Protein AF-A0A1H2LG67-F1 (afdb_monomer)

InterPro domains:
  IPR040876 Lantibiotic immunity protein Spa1, C-terminal [PF18218] (56-152)
  IPR040876 Lantibiotic immunity protein Spa1, C-terminal [PF18218] (185-283)

pLDDT: mean 80.22, std 18.69, range [29.89, 98.0]

Mean predicted aligned error: 17.65 Å

Organism: NCBI:txid131112

Solvent-accessible surface area (backbone atoms only — not comparable to full-atom values): 16411 Å² total; per-residue (Å²): 138,82,86,82,84,82,76,71,72,69,63,58,61,60,54,67,57,50,56,59,55,53,54,53,53,53,54,66,67,72,43,58,66,63,53,49,53,52,46,54,49,61,75,43,68,89,36,44,71,26,46,72,36,82,82,52,72,43,28,34,30,55,80,96,44,50,27,34,32,30,58,49,69,58,58,79,88,31,63,44,60,79,48,28,33,52,31,34,39,34,31,22,40,80,85,53,47,69,76,49,72,44,72,47,85,70,57,80,58,99,56,78,68,75,38,77,84,68,52,45,96,63,40,38,62,42,38,36,38,45,27,23,36,26,68,83,38,91,78,32,32,29,35,34,46,64,98,44,37,27,35,25,36,45,52,92,71,55,59,96,82,63,59,56,44,71,80,59,67,65,69,77,59,92,79,59,95,54,95,64,47,62,54,42,75,40,82,68,31,66,54,31,33,31,45,71,86,40,44,29,39,59,48,92,50,72,54,58,81,88,45,54,46,59,79,65,50,61,58,72,45,76,46,45,23,35,63,91,74,32,30,49,59,52,73,67,69,68,70,58,78,68,88,83,50,87,58,73,86,62,56,69,49,78,45,42,36,37,48,29,26,31,34,63,96,54,56,70,90,45,34,35,30,36,23,46,72,91,41,38,18,41,21,37,57,52,135

Structure (mmCIF, N/CA/C/O backbone):
data_AF-A0A1H2LG67-F1
#
_entry.id   AF-A0A1H2LG67-F1
#
loop_
_atom_site.group_PDB
_atom_site.id
_atom_site.type_symbol
_atom_site.label_atom_id
_atom_site.label_alt_id
_atom_site.label_comp_id
_atom_site.label_asym_id
_atom_site.label_entity_id
_atom_site.label_seq_id
_atom_site.pdbx_PDB_ins_code
_atom_site.Cartn_x
_atom_site.Cartn_y
_atom_site.Cartn_z
_atom_site.occupancy
_atom_site.B_iso_or_equiv
_atom_site.auth_seq_id
_atom_site.auth_comp_id
_atom_site.auth_asym_id
_atom_site.auth_atom_id
_atom_site.pdbx_PDB_model_num
ATOM 1 N N . MET A 1 1 ? -14.697 -53.010 58.104 1.00 40.12 1 MET A N 1
ATOM 2 C CA . MET A 1 1 ? -13.567 -52.152 57.680 1.00 40.12 1 MET A CA 1
ATOM 3 C C . MET A 1 1 ? -13.105 -52.587 56.293 1.00 40.12 1 MET A C 1
ATOM 5 O O . MET A 1 1 ? -13.250 -53.756 55.977 1.00 40.12 1 MET A O 1
ATOM 9 N N . HIS A 1 2 ? -12.578 -51.635 55.517 1.00 34.97 2 HIS A N 1
ATOM 10 C CA . HIS A 1 2 ? -12.058 -51.713 54.139 1.00 34.97 2 HIS A CA 1
ATOM 11 C C . HIS A 1 2 ? -13.037 -51.620 52.955 1.00 34.97 2 HIS A C 1
ATOM 13 O O . HIS A 1 2 ? -13.387 -52.594 52.301 1.00 34.97 2 HIS A O 1
ATOM 19 N N . HIS A 1 3 ? -13.369 -50.369 52.610 1.00 36.88 3 HIS A N 1
ATOM 20 C CA . HIS A 1 3 ? -13.615 -49.943 51.231 1.00 36.88 3 HIS A CA 1
ATOM 21 C C . HIS A 1 3 ? -12.297 -49.963 50.436 1.00 36.88 3 HIS A C 1
ATOM 23 O O . HIS A 1 3 ? -11.392 -49.185 50.735 1.00 36.88 3 HIS A O 1
ATOM 29 N N . ASN A 1 4 ? -12.202 -50.807 49.405 1.00 38.03 4 ASN A N 1
ATOM 30 C CA . ASN A 1 4 ? -11.133 -50.736 48.407 1.00 38.03 4 ASN A CA 1
ATOM 31 C C . ASN A 1 4 ? -11.580 -49.862 47.229 1.00 38.03 4 ASN A C 1
ATOM 33 O O . ASN A 1 4 ? -12.465 -50.220 46.454 1.00 38.03 4 ASN A O 1
ATOM 37 N N . ARG A 1 5 ? -10.943 -48.696 47.103 1.00 46.84 5 ARG A N 1
ATOM 38 C CA . ARG A 1 5 ? -11.120 -47.741 46.006 1.00 46.84 5 ARG A CA 1
ATOM 39 C C . ARG A 1 5 ? -10.304 -48.222 44.803 1.00 46.84 5 ARG A C 1
ATOM 41 O O . ARG A 1 5 ? -9.104 -47.974 44.721 1.00 46.84 5 ARG A O 1
ATOM 48 N N . VAL A 1 6 ? -10.944 -48.921 43.868 1.00 46.00 6 VAL A N 1
ATOM 49 C CA . VAL A 1 6 ? -10.322 -49.294 42.589 1.00 46.00 6 VAL A CA 1
ATOM 50 C C . VAL A 1 6 ? -10.244 -48.044 41.713 1.00 46.00 6 VAL A C 1
ATOM 52 O O . VAL A 1 6 ? -11.234 -47.604 41.132 1.00 46.00 6 VAL A O 1
ATOM 55 N N . MET A 1 7 ? -9.061 -47.433 41.646 1.00 44.62 7 MET A N 1
ATOM 56 C CA . MET A 1 7 ? -8.785 -46.359 40.693 1.00 44.62 7 MET A CA 1
ATOM 57 C C . MET A 1 7 ? -8.750 -46.920 39.268 1.00 44.62 7 MET A C 1
ATOM 59 O O . MET A 1 7 ? -7.970 -47.816 38.942 1.00 44.62 7 MET A O 1
ATOM 63 N N . ASN A 1 8 ? -9.597 -46.353 38.413 1.00 48.59 8 ASN A N 1
ATOM 64 C CA . ASN A 1 8 ? -9.738 -46.703 37.008 1.00 48.59 8 ASN A CA 1
ATOM 65 C C . ASN A 1 8 ? -8.494 -46.260 36.210 1.00 48.59 8 ASN A C 1
ATOM 67 O O . ASN A 1 8 ? -8.352 -45.098 35.832 1.00 48.59 8 ASN A O 1
ATOM 71 N N . LYS A 1 9 ? -7.584 -47.204 35.943 1.00 49.97 9 LYS A N 1
ATOM 72 C CA . LYS A 1 9 ? -6.332 -47.008 35.181 1.00 49.97 9 LYS A CA 1
ATOM 73 C C . LYS A 1 9 ? -6.549 -46.490 33.747 1.00 49.97 9 LYS A C 1
ATOM 75 O O . LYS A 1 9 ? -5.607 -45.977 33.148 1.00 49.97 9 LYS A O 1
ATOM 80 N N . LYS A 1 10 ? -7.767 -46.597 33.197 1.00 46.09 10 LYS A N 1
ATOM 81 C CA . LYS A 1 10 ? -8.067 -46.236 31.801 1.00 46.09 10 LYS A CA 1
ATOM 82 C C . LYS A 1 10 ? -8.174 -44.723 31.548 1.00 46.09 10 LYS A C 1
ATOM 84 O O . LYS A 1 10 ? -7.923 -44.312 30.421 1.00 46.09 10 LYS A O 1
ATOM 89 N N . SER A 1 11 ? -8.464 -43.883 32.553 1.00 51.06 11 SER A N 1
ATOM 90 C CA . SER A 1 11 ? -8.629 -42.430 32.318 1.00 51.06 11 SER A CA 1
ATOM 91 C C . SER A 1 11 ? -7.310 -41.653 32.228 1.00 51.06 11 SER A C 1
ATOM 93 O O . SER A 1 11 ? -7.246 -40.630 31.550 1.00 51.06 11 SER A O 1
ATOM 95 N N . ARG A 1 12 ? -6.232 -42.151 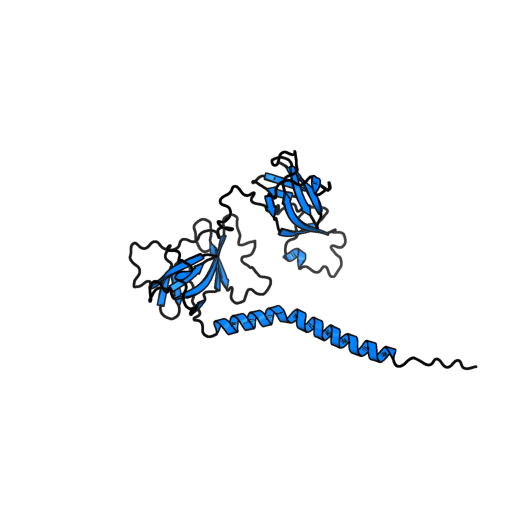32.851 1.00 48.50 12 ARG A N 1
ATOM 96 C CA . ARG A 1 12 ? -4.912 -41.501 32.795 1.00 48.50 12 ARG A CA 1
ATOM 97 C C . ARG A 1 12 ? -4.252 -41.655 31.424 1.00 48.50 12 ARG A C 1
ATOM 99 O O . ARG A 1 12 ? -3.692 -40.697 30.920 1.00 48.50 12 ARG A O 1
ATOM 106 N N . ILE A 1 13 ? -4.379 -42.805 30.765 1.00 51.75 13 ILE A N 1
ATOM 107 C CA . ILE A 1 13 ? -3.723 -43.047 29.466 1.00 51.75 13 ILE A CA 1
ATOM 108 C C . ILE A 1 13 ? -4.343 -42.182 28.348 1.00 51.75 13 ILE A C 1
ATOM 110 O O . ILE A 1 13 ? -3.625 -41.679 27.490 1.00 51.75 13 ILE A O 1
ATOM 114 N N . GLN A 1 14 ? -5.653 -41.909 28.401 1.00 45.72 14 GLN A N 1
ATOM 115 C CA . GLN A 1 14 ? -6.320 -41.011 27.444 1.00 45.72 14 GLN A CA 1
ATOM 116 C C . GLN A 1 14 ? -5.981 -39.523 27.635 1.00 45.72 14 GLN A C 1
ATOM 118 O O . GLN A 1 14 ? -6.068 -38.763 26.673 1.00 45.72 14 GLN A O 1
ATOM 123 N N . GLN A 1 15 ? -5.580 -39.092 28.835 1.00 48.97 15 GLN A N 1
ATOM 124 C CA . GLN A 1 15 ? -5.124 -37.714 29.068 1.00 48.97 15 GLN A CA 1
ATOM 125 C C . GLN A 1 15 ? -3.687 -37.489 28.568 1.00 48.97 15 GLN A C 1
ATOM 127 O O . GLN A 1 15 ? -3.388 -36.420 28.044 1.00 48.97 15 GLN A O 1
ATOM 132 N N . TRP A 1 16 ? -2.826 -38.509 28.632 1.00 48.25 16 TRP A N 1
ATOM 133 C CA . TRP A 1 16 ? -1.424 -38.424 28.196 1.00 48.25 16 TRP A CA 1
ATOM 134 C C . TRP A 1 16 ? -1.228 -38.468 26.672 1.00 48.25 16 TRP A C 1
ATOM 136 O O . TRP A 1 16 ? -0.178 -38.062 26.191 1.00 48.25 16 TRP A O 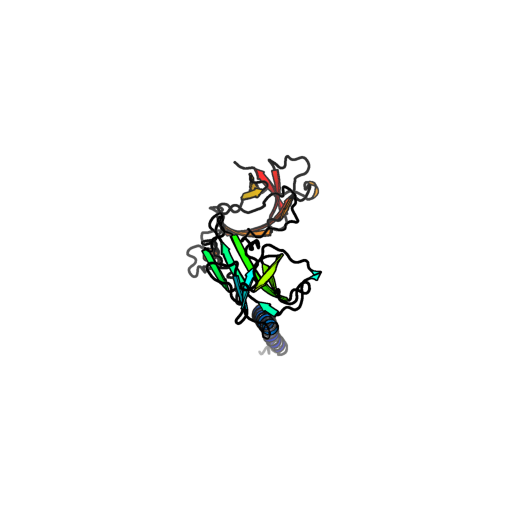1
ATOM 146 N N . LEU A 1 17 ? -2.233 -38.906 25.906 1.00 47.91 17 LEU A N 1
ATOM 147 C CA . LEU A 1 17 ? -2.218 -38.886 24.433 1.00 47.91 17 LEU A CA 1
ATOM 148 C C . LEU A 1 17 ? -2.795 -37.592 23.828 1.00 47.91 17 LEU A C 1
ATOM 150 O O . LEU A 1 17 ? -2.492 -37.266 22.685 1.00 47.91 17 LEU A O 1
ATOM 154 N N . ARG A 1 18 ? -3.599 -36.829 24.584 1.00 48.06 18 ARG A N 1
ATOM 155 C CA . ARG A 1 18 ? -4.223 -35.577 24.105 1.00 48.06 18 ARG A CA 1
ATOM 156 C C . ARG A 1 18 ? -3.281 -34.374 24.166 1.00 48.06 18 ARG A C 1
ATOM 158 O O . ARG A 1 18 ? -3.331 -33.524 23.289 1.00 48.06 18 ARG A O 1
ATOM 165 N N . ILE A 1 19 ? -2.407 -34.330 25.170 1.00 56.50 19 ILE A N 1
ATOM 166 C CA . ILE A 1 19 ? -1.420 -33.256 25.363 1.00 56.50 19 ILE A CA 1
ATOM 167 C C . ILE A 1 19 ? -0.377 -33.204 24.223 1.00 56.50 19 ILE A C 1
ATOM 169 O O . ILE A 1 19 ? -0.187 -32.124 23.669 1.00 56.50 19 ILE A O 1
ATOM 173 N N . PRO A 1 20 ? 0.254 -34.319 23.791 1.00 54.75 20 PRO A N 1
ATOM 174 C CA . PRO A 1 20 ? 1.204 -34.280 22.676 1.00 54.75 20 PRO A CA 1
ATOM 175 C C . PRO A 1 20 ? 0.533 -34.019 21.319 1.00 54.75 20 PRO A C 1
ATOM 177 O O . PRO A 1 20 ? 1.130 -33.366 20.474 1.00 54.75 20 PRO A O 1
ATOM 180 N N . ALA A 1 21 ? -0.713 -34.462 21.110 1.00 56.03 21 ALA A N 1
ATOM 181 C CA . ALA A 1 21 ? -1.453 -34.181 19.876 1.00 56.03 21 ALA A CA 1
ATOM 182 C C . ALA A 1 21 ? -1.842 -32.694 19.745 1.00 56.03 21 ALA A C 1
ATOM 184 O O . ALA A 1 21 ? -1.777 -32.139 18.651 1.00 56.03 21 ALA A O 1
ATOM 185 N N . LEU A 1 22 ? -2.187 -32.037 20.860 1.00 54.62 22 LEU A N 1
ATOM 186 C CA . LEU A 1 22 ? -2.463 -30.597 20.897 1.00 54.62 22 LEU A CA 1
ATOM 187 C C . LEU A 1 22 ? -1.182 -29.766 20.694 1.00 54.62 22 LEU A C 1
ATOM 189 O O . LEU A 1 22 ? -1.217 -28.773 19.977 1.00 54.62 22 LEU A O 1
ATOM 193 N N . LEU A 1 23 ? -0.051 -30.211 21.259 1.00 57.28 23 LEU A N 1
ATOM 194 C CA . LEU A 1 23 ? 1.273 -29.601 21.056 1.00 57.28 23 LEU A CA 1
ATOM 195 C C . LEU A 1 23 ? 1.791 -29.753 19.616 1.00 57.28 23 LEU A C 1
ATOM 197 O O . LEU A 1 23 ? 2.455 -28.861 19.102 1.00 57.28 23 LEU A O 1
ATOM 201 N N . LEU A 1 24 ? 1.486 -30.864 18.942 1.00 53.59 24 LEU A N 1
ATOM 202 C CA . LEU A 1 24 ? 1.868 -31.068 17.542 1.00 53.59 24 LEU A CA 1
ATOM 203 C C . LEU A 1 24 ? 1.043 -30.179 16.591 1.00 53.59 24 LEU A C 1
ATOM 205 O O . LEU A 1 24 ? 1.575 -29.666 15.609 1.00 53.59 24 LEU A O 1
ATOM 209 N N . ALA A 1 25 ? -0.238 -29.955 16.906 1.00 54.41 25 ALA A N 1
ATOM 210 C CA . ALA A 1 25 ? -1.112 -29.061 16.148 1.00 54.41 25 ALA A CA 1
ATOM 211 C C . ALA A 1 25 ? -0.731 -27.577 16.313 1.00 54.41 25 ALA A C 1
ATOM 213 O O . ALA A 1 25 ? -0.785 -26.829 15.341 1.00 54.41 25 ALA A O 1
ATOM 214 N N . THR A 1 26 ? -0.278 -27.150 17.499 1.00 54.94 26 THR A N 1
ATOM 215 C CA . THR A 1 26 ? 0.229 -25.782 17.706 1.00 54.94 26 THR A CA 1
ATOM 216 C C . THR A 1 26 ? 1.571 -25.532 17.013 1.00 54.94 26 THR A C 1
ATOM 218 O O . THR A 1 26 ? 1.784 -24.439 16.500 1.00 54.94 26 THR A O 1
ATOM 221 N N . VAL A 1 27 ? 2.452 -26.533 16.896 1.00 56.38 27 VAL A N 1
ATOM 222 C CA . VAL A 1 27 ? 3.719 -26.405 16.141 1.00 56.38 27 VAL A CA 1
ATOM 223 C C . VAL A 1 27 ? 3.484 -26.239 14.630 1.00 56.38 27 VAL A C 1
ATOM 225 O O . VAL A 1 27 ? 4.203 -25.481 13.976 1.00 56.38 27 VAL A O 1
ATOM 228 N N . LEU A 1 28 ? 2.455 -26.890 14.077 1.00 51.41 28 LEU A N 1
ATOM 229 C CA . LEU A 1 28 ? 2.070 -26.752 12.664 1.00 51.41 28 LEU A CA 1
ATOM 230 C C . LEU A 1 28 ? 1.415 -25.395 12.348 1.00 51.41 28 LEU A C 1
ATOM 232 O O . LEU A 1 28 ? 1.524 -24.920 11.223 1.00 51.41 28 LEU A O 1
ATOM 236 N N . LEU A 1 29 ? 0.782 -24.748 13.331 1.00 51.94 29 LEU A N 1
ATOM 237 C CA . LEU A 1 29 ? 0.202 -23.407 13.176 1.00 51.94 29 LEU A CA 1
ATOM 238 C C . LEU A 1 29 ? 1.257 -22.288 13.275 1.00 51.94 29 LEU A C 1
ATOM 240 O O . LEU A 1 29 ? 1.080 -21.233 12.675 1.00 51.94 29 LEU A O 1
ATOM 244 N N . CYS A 1 30 ? 2.380 -22.522 13.964 1.00 51.09 30 CYS A N 1
ATOM 245 C CA . CYS A 1 30 ? 3.451 -21.529 14.144 1.00 51.09 30 CYS A CA 1
ATOM 246 C C . CYS A 1 30 ? 4.574 -21.585 13.085 1.00 51.09 30 CYS A C 1
ATOM 248 O O . CYS A 1 30 ? 5.537 -20.830 13.182 1.00 51.09 30 CYS A O 1
ATOM 250 N N . SER A 1 31 ? 4.493 -22.472 12.087 1.00 51.47 31 SER A N 1
ATOM 251 C CA . SER A 1 31 ? 5.520 -22.634 11.034 1.00 51.47 31 SER A CA 1
ATOM 252 C C . SER A 1 31 ? 5.143 -21.998 9.682 1.00 51.47 31 SER A C 1
ATOM 254 O O . SER A 1 31 ? 5.871 -22.133 8.698 1.00 51.47 31 SER A O 1
ATOM 256 N N . GLY A 1 32 ? 4.032 -21.256 9.623 1.00 51.16 32 GLY A N 1
ATOM 257 C CA . GLY A 1 32 ? 3.566 -20.588 8.400 1.00 51.16 32 GLY A CA 1
ATOM 258 C C . GLY A 1 32 ? 4.528 -19.519 7.860 1.00 51.16 32 GLY A C 1
ATOM 259 O O . GLY A 1 32 ? 4.800 -19.496 6.663 1.00 51.16 32 GLY A O 1
ATOM 260 N N . CYS A 1 33 ? 5.115 -18.679 8.721 1.00 53.09 33 CYS A N 1
ATOM 261 C CA . CYS A 1 33 ? 6.007 -17.605 8.256 1.00 53.09 33 CYS A CA 1
ATOM 262 C C . CYS A 1 33 ? 7.362 -18.128 7.749 1.00 53.09 33 CYS A C 1
ATOM 264 O O . CYS A 1 33 ? 7.841 -17.694 6.703 1.00 53.09 33 CYS A O 1
ATOM 266 N N . SER A 1 34 ? 7.961 -19.113 8.428 1.00 57.97 34 SER A N 1
ATOM 267 C CA . SER A 1 34 ? 9.263 -19.669 8.023 1.00 57.97 34 SER A CA 1
ATOM 268 C C . SER A 1 34 ? 9.183 -20.505 6.743 1.00 57.97 34 SER A C 1
ATOM 270 O O . SER A 1 34 ? 10.134 -20.540 5.962 1.00 57.97 34 SER A O 1
ATOM 272 N N . THR A 1 35 ? 8.044 -21.156 6.490 1.00 56.66 35 THR A N 1
ATOM 273 C CA . THR A 1 35 ? 7.815 -21.909 5.248 1.00 56.66 35 THR A CA 1
ATOM 274 C C . THR A 1 35 ? 7.633 -20.989 4.043 1.00 56.66 35 THR A C 1
ATOM 276 O O . THR A 1 35 ? 8.189 -21.288 2.988 1.00 56.66 35 THR A O 1
ATOM 279 N N . PHE A 1 36 ? 6.948 -19.850 4.190 1.00 56.97 36 PHE A N 1
ATOM 280 C CA . PHE A 1 36 ? 6.837 -18.851 3.124 1.00 56.97 36 PHE A CA 1
ATOM 281 C C . PHE A 1 36 ? 8.176 -18.165 2.829 1.00 56.97 36 PHE A C 1
ATOM 283 O O . PHE A 1 36 ? 8.558 -18.034 1.671 1.00 56.97 36 PHE A O 1
ATOM 290 N N . GLU A 1 37 ? 8.950 -17.808 3.855 1.00 61.06 37 GLU A N 1
ATOM 291 C CA . GLU A 1 37 ? 10.286 -17.230 3.681 1.00 61.06 37 GLU A CA 1
ATOM 292 C C . GLU A 1 37 ? 11.237 -18.204 2.959 1.00 61.06 37 GLU A C 1
ATOM 294 O O . GLU A 1 37 ? 11.942 -17.838 2.013 1.00 61.06 37 GLU A O 1
ATOM 299 N N . ALA A 1 38 ? 11.216 -19.481 3.357 1.00 64.25 38 ALA A N 1
ATOM 300 C CA . ALA A 1 38 ? 11.946 -20.539 2.669 1.00 64.25 38 ALA A CA 1
ATOM 301 C C . ALA A 1 38 ? 11.487 -20.698 1.212 1.00 64.25 38 ALA A C 1
ATOM 303 O O . ALA A 1 38 ? 12.323 -20.909 0.335 1.00 64.25 38 ALA A O 1
ATOM 304 N N . LEU A 1 39 ? 10.189 -20.551 0.937 1.00 65.75 39 LEU A N 1
ATOM 305 C CA . LEU A 1 39 ? 9.612 -20.640 -0.400 1.00 65.75 39 LEU A CA 1
ATOM 306 C C . LEU A 1 39 ? 10.020 -19.450 -1.284 1.00 65.75 39 LEU A C 1
ATOM 308 O O . LEU A 1 39 ? 10.458 -19.647 -2.416 1.00 65.75 39 LEU A O 1
ATOM 312 N N . THR A 1 40 ? 9.969 -18.225 -0.760 1.00 66.81 40 THR A N 1
ATOM 313 C CA . THR A 1 40 ? 10.414 -17.018 -1.468 1.00 66.81 40 THR A CA 1
ATOM 314 C C . THR A 1 40 ? 11.902 -17.083 -1.794 1.00 66.81 40 THR A C 1
ATOM 316 O O . THR A 1 40 ? 12.298 -16.776 -2.921 1.00 66.81 40 THR A O 1
ATOM 319 N N . ARG A 1 41 ? 12.738 -17.519 -0.839 1.00 69.94 41 ARG A N 1
ATOM 320 C CA . ARG A 1 41 ? 14.168 -17.766 -1.087 1.00 69.94 41 ARG A CA 1
ATOM 321 C C . ARG A 1 41 ? 14.373 -18.869 -2.118 1.00 69.94 41 ARG A C 1
ATOM 323 O O . ARG A 1 41 ? 15.221 -18.734 -2.992 1.00 69.94 41 ARG A O 1
ATOM 330 N N . TYR A 1 42 ? 13.594 -19.945 -2.038 1.00 73.31 42 TYR A N 1
ATOM 331 C CA . TYR A 1 42 ? 13.677 -21.067 -2.967 1.00 73.31 42 TYR A CA 1
ATOM 332 C C . TYR A 1 42 ? 13.354 -20.649 -4.406 1.00 73.31 42 TYR A C 1
ATOM 334 O O . TYR A 1 42 ? 14.091 -21.021 -5.315 1.00 73.31 42 TYR A O 1
ATOM 342 N N . TYR A 1 43 ? 12.301 -19.859 -4.620 1.00 75.00 43 TYR A N 1
ATOM 343 C CA . TYR A 1 43 ? 11.924 -19.378 -5.953 1.00 75.00 43 TYR A CA 1
ATOM 344 C C . TYR A 1 43 ? 12.844 -18.279 -6.494 1.00 75.00 43 TYR A C 1
ATOM 346 O O . TYR A 1 43 ? 12.955 -18.121 -7.706 1.00 75.00 43 TYR A O 1
ATOM 354 N N . ALA A 1 44 ? 13.515 -17.541 -5.610 1.00 79.38 44 ALA A N 1
ATOM 355 C CA . ALA A 1 44 ? 14.459 -16.491 -5.978 1.00 79.38 44 ALA A CA 1
ATOM 356 C C . ALA A 1 44 ? 15.914 -16.979 -6.125 1.00 79.38 44 ALA A C 1
ATOM 358 O O . ALA A 1 44 ? 16.770 -16.205 -6.539 1.00 79.38 44 ALA A O 1
ATOM 359 N N . ARG A 1 45 ? 16.221 -18.239 -5.783 1.00 81.50 45 ARG A N 1
ATOM 360 C CA . ARG A 1 45 ? 17.603 -18.755 -5.663 1.00 81.50 45 ARG A CA 1
ATOM 361 C C . ARG A 1 45 ? 18.442 -18.661 -6.940 1.00 81.50 45 ARG A C 1
ATOM 363 O O . ARG A 1 45 ? 19.663 -18.649 -6.869 1.00 81.50 45 ARG A O 1
ATOM 370 N N . ASP A 1 46 ? 17.784 -18.689 -8.090 1.00 87.19 46 ASP A N 1
ATOM 371 C CA . ASP A 1 46 ? 18.360 -18.651 -9.434 1.00 87.19 46 ASP A CA 1
ATOM 372 C C . ASP A 1 46 ? 18.076 -17.313 -10.138 1.00 87.19 46 ASP A C 1
ATOM 374 O O . ASP A 1 46 ? 18.326 -17.175 -11.333 1.00 87.19 46 ASP A O 1
ATOM 378 N N . LYS A 1 47 ? 17.528 -16.338 -9.404 1.00 91.69 47 LYS A N 1
ATOM 379 C CA . LYS A 1 47 ? 17.188 -15.005 -9.898 1.00 91.69 47 LYS A CA 1
ATOM 380 C C . LYS A 1 47 ? 18.297 -14.024 -9.541 1.00 91.69 47 LYS A C 1
ATOM 382 O O . LYS A 1 47 ? 18.943 -14.133 -8.501 1.00 91.69 47 LYS A O 1
ATOM 387 N N . ILE A 1 48 ? 18.507 -13.048 -10.414 1.00 92.25 48 ILE A N 1
ATOM 388 C CA . ILE A 1 48 ? 19.490 -11.987 -10.211 1.00 92.25 48 ILE A CA 1
ATOM 389 C C . ILE A 1 48 ? 18.949 -11.028 -9.149 1.00 92.25 48 ILE A C 1
ATOM 391 O O . ILE A 1 48 ? 17.852 -10.488 -9.290 1.00 92.25 48 ILE A O 1
ATOM 395 N N . HIS A 1 49 ? 19.717 -10.798 -8.090 1.00 92.44 49 HIS A N 1
ATOM 396 C CA . HIS A 1 49 ? 19.421 -9.701 -7.180 1.00 92.44 49 HIS A CA 1
ATOM 397 C C . HIS A 1 49 ? 19.839 -8.383 -7.839 1.00 92.44 49 HIS A C 1
ATOM 399 O O . HIS A 1 49 ? 21.003 -8.210 -8.204 1.00 92.44 49 HIS A O 1
ATOM 405 N N . CYS A 1 50 ? 18.877 -7.488 -8.013 1.00 95.56 50 CYS A N 1
ATOM 406 C CA . CYS A 1 5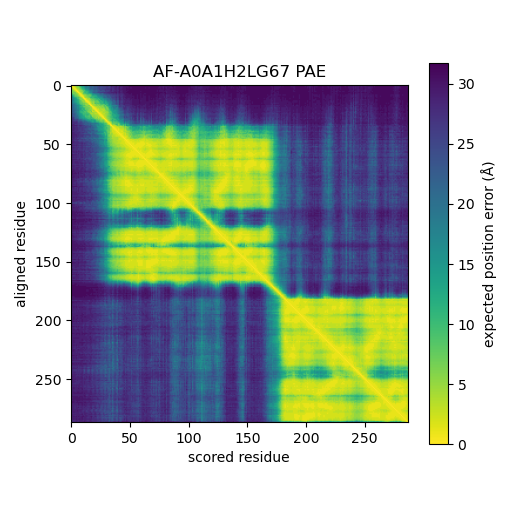0 ? 19.050 -6.177 -8.611 1.00 95.56 50 CYS A CA 1
ATOM 407 C C . CYS A 1 50 ? 18.947 -5.091 -7.534 1.00 95.56 50 CYS A C 1
ATOM 409 O O . CYS A 1 50 ? 18.264 -5.280 -6.528 1.00 95.56 50 CYS A O 1
ATOM 411 N N . GLN A 1 51 ? 19.619 -3.960 -7.733 1.00 95.12 51 GLN A N 1
ATOM 412 C CA . GLN A 1 51 ? 19.739 -2.905 -6.724 1.00 95.12 51 GLN A CA 1
ATOM 413 C C . GLN A 1 51 ? 19.306 -1.560 -7.297 1.00 95.12 51 GLN A C 1
ATOM 415 O O . GLN A 1 51 ? 19.818 -1.155 -8.339 1.00 95.12 51 GLN A O 1
ATOM 420 N N . LEU A 1 52 ? 18.395 -0.851 -6.619 1.00 95.69 52 LEU A N 1
ATOM 421 C CA . LEU A 1 52 ? 18.093 0.537 -6.976 1.00 95.69 52 LEU A CA 1
ATOM 422 C C . LEU A 1 52 ? 19.320 1.417 -6.758 1.00 95.69 52 LEU A C 1
ATOM 424 O O . LEU A 1 52 ? 20.065 1.268 -5.785 1.00 95.69 52 LEU A O 1
ATOM 428 N N . THR A 1 53 ? 19.497 2.382 -7.648 1.00 95.19 53 THR A N 1
ATOM 429 C CA . THR A 1 53 ? 20.466 3.451 -7.466 1.00 95.19 53 THR A CA 1
ATOM 430 C C . THR A 1 53 ? 19.868 4.502 -6.534 1.00 95.19 53 THR A C 1
ATOM 432 O O . THR A 1 53 ? 18.749 4.963 -6.722 1.00 95.19 53 THR A O 1
ATOM 435 N N . TYR A 1 54 ? 20.607 4.897 -5.498 1.00 90.25 54 TYR A N 1
ATOM 436 C CA . TYR A 1 54 ? 20.193 5.971 -4.594 1.00 90.25 54 TYR A CA 1
ATOM 437 C C . TYR A 1 54 ? 21.127 7.179 -4.733 1.00 90.25 54 TYR A C 1
ATOM 439 O O . TYR A 1 54 ? 22.342 6.999 -4.829 1.00 90.25 54 TYR A O 1
ATOM 447 N N . PRO A 1 55 ? 20.593 8.414 -4.706 1.00 90.12 55 PRO A N 1
ATOM 448 C CA . PRO A 1 55 ? 19.179 8.761 -4.513 1.00 90.12 55 PRO A CA 1
ATOM 449 C C . PRO A 1 55 ? 18.305 8.645 -5.780 1.00 90.12 55 PRO A C 1
ATOM 451 O O . PRO A 1 55 ? 17.108 8.905 -5.697 1.00 90.12 55 PRO A O 1
ATOM 454 N N . ASP A 1 56 ? 18.880 8.287 -6.930 1.00 93.00 56 ASP A N 1
ATOM 455 C CA . ASP A 1 56 ? 18.188 8.261 -8.223 1.00 93.00 56 ASP A CA 1
ATOM 456 C C . ASP A 1 56 ? 17.503 6.919 -8.528 1.00 93.00 56 ASP A C 1
ATOM 458 O O . ASP A 1 56 ? 18.005 6.080 -9.275 1.00 93.00 56 ASP A O 1
ATOM 462 N N . ILE A 1 57 ? 16.314 6.743 -7.955 1.00 93.56 57 ILE A N 1
ATOM 463 C CA . ILE A 1 57 ? 15.514 5.509 -8.053 1.00 93.56 57 ILE A CA 1
ATOM 464 C C . ILE A 1 57 ? 14.890 5.265 -9.434 1.00 93.56 57 ILE A C 1
ATOM 466 O O . ILE A 1 57 ? 14.103 4.336 -9.598 1.00 93.56 57 ILE A O 1
ATOM 470 N N . GLN A 1 58 ? 15.216 6.100 -10.420 1.00 95.25 58 GLN A N 1
ATOM 471 C CA . GLN A 1 58 ? 14.896 5.862 -11.828 1.00 95.25 58 GLN A CA 1
ATOM 472 C C . GLN A 1 58 ? 15.886 4.894 -12.471 1.00 95.25 58 GLN A C 1
ATOM 474 O O . GLN A 1 58 ? 15.650 4.437 -13.584 1.00 95.25 58 GLN A O 1
ATOM 479 N N . HIS A 1 59 ? 16.975 4.565 -11.775 1.00 96.88 59 HIS A N 1
ATOM 480 C CA . HIS A 1 59 ? 17.986 3.636 -12.240 1.00 96.88 59 HIS A CA 1
ATOM 481 C C . HIS A 1 59 ? 18.126 2.458 -11.277 1.00 96.88 59 HIS A C 1
ATOM 483 O O . HIS A 1 59 ? 17.941 2.577 -10.062 1.00 96.88 59 HIS A O 1
ATOM 489 N N . PHE A 1 60 ? 18.459 1.296 -11.828 1.00 97.81 60 PHE A N 1
ATOM 490 C CA . PHE A 1 60 ? 18.819 0.115 -11.051 1.00 97.81 60 PHE A CA 1
ATOM 491 C C . PHE A 1 60 ? 19.861 -0.716 -11.785 1.00 97.81 60 PHE A C 1
ATOM 493 O O . PHE A 1 60 ? 19.932 -0.705 -13.012 1.00 97.81 60 PHE A O 1
ATOM 500 N N . SER A 1 61 ? 20.655 -1.478 -11.042 1.00 97.19 61 SER A N 1
ATOM 501 C CA . SER A 1 61 ? 21.613 -2.420 -11.608 1.00 97.19 61 SER A CA 1
ATOM 502 C C . SER A 1 61 ? 21.132 -3.858 -11.451 1.00 97.19 61 SER A C 1
ATOM 504 O O . SER A 1 61 ? 20.638 -4.253 -10.396 1.00 97.19 61 SER A O 1
ATOM 506 N N . CYS A 1 62 ? 21.303 -4.665 -12.496 1.00 94.06 62 CYS A N 1
ATOM 507 C CA . CYS A 1 62 ? 21.203 -6.122 -12.425 1.00 94.06 62 CYS A CA 1
ATOM 508 C C . CYS A 1 62 ? 22.526 -6.709 -12.925 1.00 94.06 62 CYS A C 1
ATOM 510 O O . CYS A 1 62 ? 22.802 -6.702 -14.127 1.00 94.06 62 CYS A O 1
ATOM 512 N N . GLY A 1 63 ? 23.356 -7.209 -12.007 1.00 90.12 63 GLY A N 1
ATOM 513 C CA . GLY A 1 63 ? 24.739 -7.567 -12.332 1.00 90.12 63 GLY A CA 1
ATOM 514 C C . GLY A 1 63 ? 25.556 -6.327 -12.710 1.00 90.12 63 GLY A C 1
ATOM 515 O O . GLY A 1 63 ? 25.530 -5.336 -11.986 1.00 90.12 63 GLY A O 1
ATOM 516 N N . ASP A 1 64 ? 26.246 -6.374 -13.851 1.00 91.38 64 ASP A N 1
ATOM 517 C CA . ASP A 1 64 ? 27.145 -5.301 -14.314 1.00 91.38 64 ASP A CA 1
ATOM 518 C C . ASP A 1 64 ? 26.463 -4.265 -15.229 1.00 91.38 64 ASP A C 1
ATOM 520 O O . ASP A 1 64 ? 27.135 -3.412 -15.813 1.00 91.38 64 ASP A O 1
ATOM 524 N N . ILE A 1 65 ? 25.143 -4.361 -15.418 1.00 95.44 65 ILE A N 1
ATOM 525 C CA . ILE A 1 65 ? 24.386 -3.472 -16.306 1.00 95.44 65 ILE A CA 1
ATOM 526 C C . ILE A 1 65 ? 23.461 -2.594 -15.470 1.00 95.44 65 ILE A C 1
ATOM 528 O O . ILE A 1 65 ? 22.657 -3.107 -14.687 1.00 95.44 65 ILE A O 1
ATOM 532 N N . THR A 1 66 ? 23.571 -1.283 -15.679 1.00 97.38 66 THR A N 1
ATOM 533 C CA . THR A 1 66 ? 22.645 -0.279 -15.155 1.00 97.38 66 THR A CA 1
ATOM 534 C C . THR A 1 66 ? 21.546 -0.024 -16.173 1.00 97.38 66 THR A C 1
ATOM 536 O O . THR A 1 66 ? 21.814 0.210 -17.353 1.00 97.38 66 THR A O 1
ATOM 539 N N . TYR A 1 67 ? 20.308 -0.078 -15.706 1.00 97.69 67 TYR A N 1
ATOM 540 C CA . TYR A 1 67 ? 19.114 0.172 -16.490 1.00 97.69 67 TYR A CA 1
ATOM 541 C C . TYR A 1 67 ? 18.447 1.460 -16.020 1.00 97.69 67 TYR A C 1
ATOM 543 O O . TYR A 1 67 ? 18.348 1.705 -14.817 1.00 97.69 67 TYR A O 1
ATOM 551 N N . ALA A 1 68 ? 17.962 2.244 -16.975 1.00 97.62 68 ALA A N 1
ATOM 552 C CA . ALA A 1 68 ? 17.094 3.390 -16.765 1.00 97.62 68 ALA A CA 1
ATOM 553 C C . ALA A 1 68 ? 15.632 2.963 -16.934 1.00 97.62 68 ALA A C 1
ATOM 555 O O . ALA A 1 68 ? 15.262 2.364 -17.947 1.00 97.62 68 ALA A O 1
ATOM 556 N N . ILE A 1 69 ? 14.796 3.266 -15.945 1.00 97.56 69 ILE A N 1
ATOM 557 C CA . ILE A 1 69 ? 13.359 2.995 -15.950 1.00 97.56 69 ILE A CA 1
ATOM 558 C C . ILE A 1 69 ? 12.669 4.118 -16.722 1.00 97.56 69 ILE A C 1
ATOM 560 O O . ILE A 1 69 ? 12.688 5.282 -16.321 1.00 97.56 69 ILE A O 1
ATOM 564 N N . THR A 1 70 ? 12.030 3.764 -17.827 1.00 96.00 70 THR A N 1
ATOM 565 C CA . THR A 1 70 ? 11.278 4.697 -18.671 1.00 96.00 70 THR A CA 1
ATOM 566 C C . THR A 1 70 ? 9.853 4.890 -18.143 1.00 96.00 70 THR A C 1
ATOM 568 O O . THR A 1 70 ? 9.332 4.061 -17.397 1.00 96.00 70 THR A O 1
ATOM 571 N N . ALA A 1 71 ? 9.178 5.960 -18.560 1.00 93.88 71 ALA A N 1
ATOM 572 C CA . ALA A 1 71 ? 7.759 6.174 -18.266 1.00 93.88 71 ALA A CA 1
ATOM 573 C C . ALA A 1 71 ? 6.825 5.202 -19.020 1.00 93.88 71 ALA A C 1
ATOM 575 O O . ALA A 1 71 ? 5.624 5.155 -18.740 1.00 93.88 71 ALA A O 1
ATOM 576 N N . GLN A 1 72 ? 7.356 4.416 -19.965 1.00 92.50 72 GLN A N 1
ATOM 577 C CA . GLN A 1 72 ? 6.584 3.465 -20.756 1.00 92.50 72 GLN A CA 1
ATOM 578 C C . GLN A 1 72 ? 6.118 2.292 -19.887 1.00 92.50 72 GLN A C 1
ATOM 580 O O . GLN A 1 72 ? 6.925 1.528 -19.353 1.00 92.50 72 GLN A O 1
ATOM 585 N N . ARG A 1 73 ? 4.796 2.128 -19.787 1.00 92.25 73 ARG A N 1
ATOM 586 C CA . ARG A 1 73 ? 4.175 0.947 -19.180 1.00 92.25 73 ARG A CA 1
ATOM 587 C C . ARG A 1 73 ? 4.169 -0.213 -20.168 1.00 92.25 73 ARG A C 1
ATOM 589 O O . ARG A 1 73 ? 3.993 0.004 -21.366 1.00 92.25 73 ARG A O 1
ATOM 596 N N . ALA A 1 74 ? 4.353 -1.418 -19.650 1.00 89.62 74 ALA A N 1
ATOM 597 C CA . ALA A 1 74 ? 4.260 -2.643 -20.428 1.00 89.62 74 ALA A CA 1
ATOM 598 C C . ALA A 1 74 ? 2.860 -3.258 -20.332 1.00 89.62 74 ALA A C 1
ATOM 600 O O . ALA A 1 74 ? 2.236 -3.231 -19.270 1.00 89.62 74 ALA A O 1
ATOM 601 N N . GLU A 1 75 ? 2.401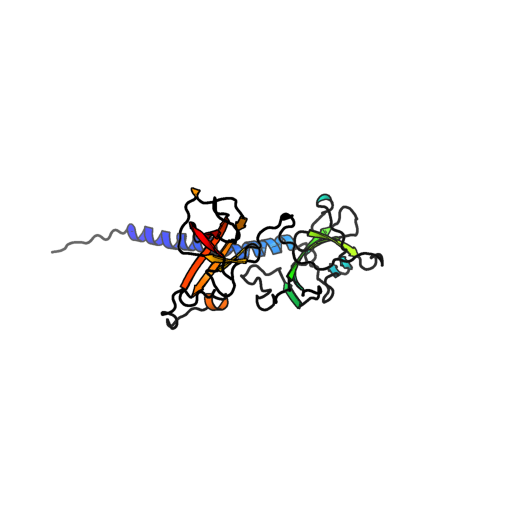 -3.830 -21.440 1.00 87.56 75 GLU A N 1
ATOM 602 C CA . GLU A 1 75 ? 1.206 -4.673 -21.501 1.00 87.56 75 GLU A CA 1
ATOM 603 C C . GLU A 1 75 ? 1.524 -6.081 -20.971 1.00 87.56 75 GLU A C 1
ATOM 605 O O . GLU A 1 75 ? 2.677 -6.528 -20.996 1.00 87.56 75 GLU A O 1
ATOM 610 N N . ASP A 1 76 ? 0.511 -6.797 -20.482 1.00 83.81 76 ASP A N 1
ATOM 611 C CA . ASP A 1 76 ? 0.700 -8.114 -19.863 1.00 83.81 76 ASP A CA 1
ATOM 612 C C . ASP A 1 76 ? 1.293 -9.140 -20.845 1.00 83.81 76 ASP A C 1
ATOM 614 O O . ASP A 1 76 ? 2.089 -9.994 -20.453 1.00 83.81 76 ASP A O 1
ATOM 618 N N . GLU A 1 77 ? 0.985 -9.025 -22.138 1.00 87.38 77 GLU A N 1
ATOM 619 C CA . GLU A 1 77 ? 1.509 -9.880 -23.206 1.00 87.38 77 GLU A CA 1
ATOM 620 C C . GLU A 1 77 ? 3.019 -9.710 -23.434 1.00 87.38 77 GLU A C 1
ATOM 622 O O . GLU A 1 77 ? 3.666 -10.601 -23.991 1.00 87.38 77 GLU A O 1
ATOM 627 N N . GLN A 1 78 ? 3.594 -8.579 -23.011 1.00 87.94 78 GLN A N 1
ATOM 628 C CA . GLN A 1 78 ? 5.026 -8.294 -23.139 1.00 87.94 78 GLN A CA 1
ATOM 629 C C . GLN A 1 78 ? 5.847 -8.917 -22.005 1.00 87.94 78 GLN A C 1
ATOM 631 O O . GLN A 1 78 ? 7.078 -8.957 -22.089 1.00 87.94 78 GLN A O 1
ATOM 636 N N . VAL A 1 79 ? 5.194 -9.407 -20.947 1.00 91.81 79 VAL A N 1
ATOM 637 C CA . VAL A 1 79 ? 5.870 -9.953 -19.771 1.00 91.81 79 VAL A CA 1
ATOM 638 C C . VAL A 1 79 ? 6.469 -11.315 -20.088 1.00 91.81 79 VAL A C 1
ATOM 640 O O . VAL A 1 79 ? 5.768 -12.297 -20.335 1.00 91.81 79 VAL A O 1
ATOM 643 N N . GLY A 1 80 ? 7.796 -11.365 -20.067 1.00 91.69 80 GLY A N 1
ATOM 644 C CA . GLY A 1 80 ? 8.559 -12.583 -20.251 1.00 91.69 80 GLY A CA 1
ATOM 645 C C . GLY A 1 80 ? 8.992 -13.246 -18.954 1.00 91.69 80 GLY A C 1
ATOM 646 O O . GLY A 1 80 ? 8.400 -13.077 -17.886 1.00 91.69 80 GLY A O 1
ATOM 647 N N . ASP A 1 81 ? 10.073 -14.016 -19.059 1.00 92.31 81 ASP A N 1
ATOM 648 C CA . ASP A 1 81 ? 10.638 -14.742 -17.927 1.00 92.31 81 ASP A CA 1
ATOM 649 C C . ASP A 1 81 ? 10.981 -13.808 -16.765 1.00 92.31 81 ASP A C 1
ATOM 651 O O . ASP A 1 81 ? 11.628 -12.772 -16.940 1.00 92.31 81 ASP A O 1
ATOM 655 N N . TRP A 1 82 ? 10.627 -14.229 -15.552 1.00 93.81 82 TRP A N 1
ATOM 656 C CA . TRP A 1 82 ? 11.114 -13.609 -14.327 1.00 93.81 82 TRP A CA 1
ATOM 657 C C . TRP A 1 82 ? 12.607 -13.910 -14.159 1.00 93.81 82 TRP A C 1
ATOM 659 O O . TRP A 1 82 ? 12.995 -15.067 -13.981 1.00 93.81 82 TRP A O 1
ATOM 669 N N . ILE A 1 83 ? 13.454 -12.880 -14.207 1.00 93.88 83 ILE A N 1
ATOM 670 C CA . ILE A 1 83 ? 14.918 -13.037 -14.193 1.00 93.88 83 ILE A CA 1
ATOM 671 C C . ILE A 1 83 ? 15.576 -12.523 -12.920 1.00 93.88 83 ILE A C 1
ATOM 673 O O . ILE A 1 83 ? 16.692 -12.936 -12.606 1.00 93.88 83 ILE A O 1
ATOM 677 N N . GLY A 1 84 ? 14.917 -11.628 -12.189 1.00 93.44 84 GLY A N 1
ATOM 678 C CA . GLY A 1 84 ? 15.545 -10.926 -11.083 1.00 93.44 84 GLY A CA 1
ATOM 679 C C . GLY A 1 84 ? 14.562 -10.227 -10.165 1.00 93.44 84 GLY A C 1
ATOM 680 O O . GLY A 1 84 ? 13.353 -10.231 -10.387 1.00 93.44 84 GLY A O 1
ATOM 681 N N . TYR A 1 85 ? 15.076 -9.643 -9.095 1.00 93.69 85 TYR A N 1
ATOM 682 C CA . TYR A 1 85 ? 14.260 -8.919 -8.133 1.00 93.69 85 TYR A CA 1
ATOM 683 C C . TYR A 1 85 ? 15.041 -7.787 -7.471 1.00 93.69 85 TYR A C 1
ATOM 685 O O . TYR A 1 85 ? 16.228 -7.925 -7.188 1.00 93.69 85 TYR A O 1
ATOM 693 N N . ILE A 1 86 ? 14.330 -6.700 -7.189 1.00 94.06 86 ILE A N 1
ATOM 694 C CA . ILE A 1 86 ? 14.773 -5.551 -6.400 1.00 94.06 86 ILE A CA 1
ATOM 695 C C . ILE A 1 86 ? 14.286 -5.716 -4.955 1.00 94.06 86 ILE A C 1
ATOM 697 O O . ILE A 1 86 ? 15.096 -5.775 -4.036 1.00 94.06 86 ILE A O 1
ATOM 701 N N . ARG A 1 87 ? 12.967 -5.886 -4.769 1.00 90.00 87 ARG A N 1
ATOM 702 C CA . ARG A 1 87 ? 12.275 -6.020 -3.468 1.00 90.00 87 ARG A CA 1
ATOM 703 C C . ARG A 1 87 ? 12.653 -4.916 -2.480 1.00 90.00 87 ARG A C 1
ATOM 705 O O . ARG A 1 87 ? 13.163 -5.182 -1.396 1.00 90.00 87 ARG A O 1
ATOM 712 N N . GLN A 1 88 ? 12.361 -3.675 -2.845 1.00 89.31 88 GLN A N 1
ATOM 713 C CA . GLN A 1 88 ? 12.531 -2.514 -1.978 1.00 89.31 88 GLN A CA 1
ATOM 714 C C . GLN A 1 88 ? 11.236 -1.712 -1.875 1.00 89.31 88 GLN A C 1
ATOM 716 O O . GLN A 1 88 ? 10.526 -1.505 -2.861 1.00 89.31 88 GLN A O 1
ATOM 721 N N . LEU A 1 89 ? 10.953 -1.227 -0.669 1.00 86.88 89 LEU A N 1
ATOM 722 C CA . LEU A 1 89 ? 9.979 -0.169 -0.433 1.00 86.88 89 LEU A CA 1
ATOM 723 C C . LEU A 1 89 ? 10.723 1.153 -0.323 1.00 86.88 89 LEU A C 1
ATOM 725 O O . LEU A 1 89 ? 11.681 1.257 0.437 1.00 86.88 89 LEU A O 1
ATOM 729 N N . VAL A 1 90 ? 10.276 2.167 -1.054 1.00 87.69 90 VAL A N 1
ATOM 730 C CA . VAL A 1 90 ? 10.899 3.491 -1.068 1.00 87.69 90 VAL A CA 1
ATOM 731 C C . VAL A 1 90 ? 9.873 4.537 -0.677 1.00 87.69 90 VAL A C 1
ATOM 733 O O . VAL A 1 90 ? 8.793 4.601 -1.247 1.00 87.69 90 VAL A O 1
ATOM 736 N N . VAL A 1 91 ? 10.207 5.370 0.298 1.00 85.19 91 VAL A N 1
ATOM 737 C CA . VAL A 1 91 ? 9.414 6.529 0.704 1.00 85.19 91 VAL A CA 1
ATOM 738 C C . VAL A 1 91 ? 9.914 7.728 -0.064 1.00 85.19 91 VAL A C 1
ATOM 740 O O . VAL A 1 91 ? 11.096 8.063 0.025 1.00 85.19 91 VAL A O 1
ATOM 743 N N . VAL A 1 92 ? 9.018 8.394 -0.774 1.00 85.12 92 VAL A N 1
ATOM 744 C CA . VAL A 1 92 ? 9.311 9.653 -1.450 1.00 85.12 92 VAL A CA 1
ATOM 745 C C . VAL A 1 92 ? 8.424 10.767 -0.907 1.00 85.12 92 VAL A C 1
ATOM 747 O O . VAL A 1 92 ? 7.298 10.526 -0.465 1.00 85.12 92 VAL A O 1
ATOM 750 N N . ASP A 1 93 ? 8.945 11.990 -0.905 1.00 82.38 93 ASP A N 1
ATOM 751 C CA . ASP A 1 93 ? 8.170 13.173 -0.544 1.00 82.38 93 ASP A CA 1
ATOM 752 C C . ASP A 1 93 ? 7.280 13.654 -1.705 1.00 82.38 93 ASP A C 1
ATOM 754 O O . ASP A 1 93 ? 7.297 13.117 -2.815 1.00 82.38 93 ASP A O 1
ATOM 758 N N . LYS A 1 94 ? 6.513 14.723 -1.465 1.00 77.50 94 LYS A N 1
ATOM 759 C CA . LYS A 1 94 ? 5.642 15.368 -2.466 1.00 77.50 94 LYS A CA 1
ATOM 760 C C . LYS A 1 94 ? 6.357 15.868 -3.733 1.00 77.50 94 LYS A C 1
ATOM 762 O O . LYS A 1 94 ? 5.688 16.248 -4.687 1.00 77.50 94 LYS A O 1
ATOM 767 N N . THR A 1 95 ? 7.687 15.953 -3.720 1.00 79.12 95 THR A N 1
ATOM 768 C CA . THR A 1 95 ? 8.518 16.363 -4.863 1.00 79.12 95 THR A CA 1
ATOM 769 C C . THR A 1 95 ? 9.148 15.175 -5.591 1.00 79.12 95 THR A C 1
ATOM 771 O O . THR A 1 95 ? 9.851 15.381 -6.575 1.00 79.12 95 THR A O 1
ATOM 774 N N . GLY A 1 96 ? 8.898 13.942 -5.131 1.00 78.00 96 GLY A N 1
ATOM 775 C CA . GLY A 1 96 ? 9.480 12.719 -5.687 1.00 78.00 96 GLY A CA 1
ATOM 776 C C . GLY A 1 96 ? 10.864 12.382 -5.125 1.00 78.00 96 GLY A C 1
ATOM 777 O O . GLY A 1 96 ? 11.505 11.442 -5.592 1.00 78.00 96 GLY A O 1
ATOM 778 N N . LYS A 1 97 ? 11.349 13.118 -4.118 1.00 85.69 97 LYS A N 1
ATOM 779 C CA . LYS A 1 97 ? 12.665 12.873 -3.521 1.00 85.69 97 LYS A CA 1
ATOM 780 C C . LYS A 1 97 ? 12.596 11.726 -2.518 1.00 85.69 97 LYS A C 1
ATOM 782 O O . LYS A 1 97 ? 11.725 11.717 -1.654 1.00 85.69 97 LYS A O 1
ATOM 787 N N . VAL A 1 98 ? 13.566 10.814 -2.574 1.00 88.69 98 VAL A N 1
ATOM 788 C CA . VAL A 1 98 ? 13.709 9.718 -1.603 1.00 88.69 98 VAL A CA 1
ATOM 789 C C . VAL A 1 98 ? 13.969 10.256 -0.192 1.00 88.69 98 VAL A C 1
ATOM 791 O O . VAL A 1 98 ? 14.910 11.021 0.034 1.00 88.69 98 VAL A O 1
ATOM 794 N N . VAL A 1 99 ? 13.145 9.813 0.755 1.00 87.00 99 VAL A N 1
ATOM 795 C CA . VAL A 1 99 ? 13.208 10.141 2.187 1.00 87.00 99 VAL A CA 1
ATOM 796 C C . VAL A 1 99 ? 13.718 8.949 2.996 1.00 87.00 99 VAL A C 1
ATOM 798 O O . VAL A 1 99 ? 14.531 9.123 3.900 1.00 87.00 99 VAL A O 1
ATOM 801 N N . ALA A 1 100 ? 13.282 7.741 2.643 1.00 85.00 100 ALA A N 1
ATOM 802 C CA . ALA A 1 100 ? 13.716 6.495 3.263 1.00 85.00 100 ALA A CA 1
ATOM 803 C C . ALA A 1 100 ? 13.489 5.311 2.328 1.00 85.00 100 ALA A C 1
ATOM 805 O O . ALA A 1 100 ? 12.782 5.416 1.327 1.00 85.00 100 ALA A O 1
ATOM 806 N N . TYR A 1 101 ? 14.085 4.174 2.660 1.00 86.19 101 TYR A N 1
ATOM 807 C CA . TYR A 1 101 ? 13.850 2.913 1.975 1.00 86.19 101 TYR A CA 1
ATOM 808 C C . TYR A 1 101 ? 14.025 1.743 2.943 1.00 86.19 101 TYR A C 1
ATOM 810 O O . TYR A 1 101 ? 14.741 1.850 3.938 1.00 86.19 101 TYR A O 1
ATOM 818 N N . GLN A 1 102 ? 13.371 0.629 2.634 1.00 84.06 102 GLN A N 1
ATOM 819 C CA . GLN A 1 102 ? 13.418 -0.605 3.406 1.00 84.06 102 GLN A CA 1
ATOM 820 C C . GLN A 1 102 ? 13.557 -1.796 2.454 1.00 84.06 102 GLN A C 1
ATOM 822 O O . GLN A 1 102 ? 12.920 -1.842 1.399 1.00 84.06 102 GLN A O 1
ATOM 827 N N . ASP A 1 103 ? 14.396 -2.758 2.832 1.00 83.50 103 ASP A N 1
ATOM 828 C CA . ASP A 1 103 ? 14.496 -4.046 2.147 1.00 83.50 103 ASP A CA 1
ATOM 829 C C . ASP A 1 103 ? 13.230 -4.874 2.424 1.00 83.50 103 ASP A C 1
ATOM 831 O O . ASP A 1 103 ? 12.877 -5.118 3.579 1.00 83.50 103 ASP A O 1
ATOM 835 N N . ALA A 1 104 ? 12.541 -5.284 1.358 1.00 78.81 104 ALA A N 1
ATOM 836 C CA . ALA A 1 104 ? 11.301 -6.046 1.424 1.00 78.81 104 ALA A CA 1
ATOM 837 C C . ALA A 1 104 ? 11.510 -7.568 1.381 1.00 78.81 104 ALA A C 1
ATOM 839 O O . ALA A 1 104 ? 10.547 -8.328 1.471 1.00 78.81 104 ALA A O 1
ATOM 840 N N . THR A 1 105 ? 12.750 -8.051 1.258 1.00 72.31 105 THR A N 1
ATOM 841 C CA . THR A 1 105 ? 13.060 -9.490 1.263 1.00 72.31 105 THR A CA 1
ATOM 842 C C . THR A 1 105 ? 12.834 -10.150 2.622 1.00 72.31 105 THR A C 1
ATOM 844 O O . THR A 1 105 ? 12.622 -11.363 2.673 1.00 72.31 105 THR A O 1
ATOM 847 N N . THR A 1 106 ? 12.854 -9.368 3.704 1.00 62.25 106 THR A N 1
ATOM 848 C CA . THR A 1 106 ? 12.688 -9.826 5.092 1.00 62.25 106 THR A CA 1
ATOM 849 C C . THR A 1 106 ? 11.379 -9.355 5.738 1.00 62.25 106 THR A C 1
ATOM 851 O O . THR A 1 106 ? 11.159 -9.617 6.918 1.00 62.25 106 THR A O 1
ATOM 854 N N . MET A 1 107 ? 10.488 -8.689 4.989 1.00 58.88 107 MET A N 1
ATOM 855 C CA . MET A 1 107 ? 9.228 -8.105 5.487 1.00 58.88 107 MET A CA 1
ATOM 856 C C . MET A 1 107 ? 8.115 -9.148 5.697 1.00 58.88 107 MET A C 1
ATOM 858 O O . MET A 1 107 ? 7.040 -9.068 5.103 1.00 58.88 107 MET A O 1
ATOM 862 N N . TYR A 1 108 ? 8.383 -10.150 6.533 1.00 53.69 108 TYR A N 1
ATOM 863 C CA . TYR A 1 108 ? 7.395 -11.146 6.977 1.00 53.69 108 TYR A CA 1
ATOM 864 C C . TYR A 1 108 ? 7.047 -11.028 8.459 1.00 53.69 108 TYR A C 1
ATOM 866 O O . TYR A 1 108 ? 6.036 -11.579 8.894 1.00 53.69 108 TYR A O 1
ATOM 874 N N . ASP A 1 109 ? 7.850 -10.279 9.210 1.00 44.78 109 ASP A N 1
ATOM 875 C CA . ASP A 1 109 ? 7.478 -9.781 10.523 1.00 44.78 109 ASP A CA 1
ATOM 876 C C . ASP A 1 109 ? 6.723 -8.454 10.358 1.00 44.78 109 ASP A C 1
ATOM 878 O O . ASP A 1 109 ? 6.856 -7.772 9.344 1.00 44.78 109 ASP A O 1
ATOM 882 N N . SER A 1 110 ? 5.903 -8.107 11.346 1.00 42.78 110 SER A N 1
ATOM 883 C CA . SER A 1 110 ? 4.961 -6.974 11.467 1.00 42.78 110 SER A CA 1
ATOM 884 C C . SER A 1 110 ? 5.473 -5.549 11.147 1.00 42.78 110 SER A C 1
ATOM 886 O O . SER A 1 110 ? 4.759 -4.563 11.367 1.00 42.78 110 SER A O 1
ATOM 888 N N . ASP A 1 111 ? 6.679 -5.435 10.606 1.00 47.31 111 ASP A N 1
ATOM 889 C CA . ASP A 1 111 ? 7.398 -4.227 10.247 1.00 47.31 111 ASP A CA 1
ATOM 890 C C . ASP A 1 111 ? 7.172 -3.888 8.771 1.00 47.31 111 ASP A C 1
ATOM 892 O O . ASP A 1 111 ? 8.092 -3.883 7.950 1.00 47.31 111 ASP A O 1
ATOM 896 N N . LEU A 1 112 ? 5.941 -3.480 8.444 1.00 51.31 112 LEU A N 1
ATOM 897 C CA . LEU A 1 112 ? 5.722 -2.454 7.415 1.00 51.31 112 LEU A CA 1
ATOM 898 C C . LEU A 1 112 ? 6.335 -1.129 7.924 1.00 51.31 112 LEU A C 1
ATOM 900 O O . LEU A 1 112 ? 5.621 -0.164 8.181 1.00 51.31 112 LEU A O 1
ATOM 904 N N . ALA A 1 113 ? 7.651 -1.115 8.152 1.00 48.69 113 ALA A N 1
ATOM 905 C CA . ALA A 1 113 ? 8.417 -0.062 8.815 1.00 48.69 113 ALA A CA 1
ATOM 906 C C . ALA A 1 113 ? 8.919 0.994 7.821 1.00 48.69 113 ALA A C 1
ATOM 908 O O . ALA A 1 113 ? 10.008 1.553 7.941 1.00 48.69 113 ALA A O 1
ATOM 909 N N . VAL A 1 114 ? 8.042 1.374 6.896 1.00 51.38 114 VAL A N 1
ATOM 910 C CA . VAL A 1 114 ? 7.877 2.802 6.660 1.00 51.38 114 VAL A CA 1
ATOM 911 C C . VAL A 1 114 ? 7.011 3.290 7.817 1.00 51.38 114 VAL A C 1
ATOM 913 O O . VAL A 1 114 ? 5.783 3.319 7.718 1.00 51.38 114 VAL A O 1
ATOM 916 N N . ASP A 1 115 ? 7.658 3.555 8.952 1.00 51.12 115 ASP A N 1
ATOM 917 C CA . ASP A 1 115 ? 6.989 3.937 10.193 1.00 51.12 115 ASP A CA 1
ATOM 918 C C . ASP A 1 115 ? 5.997 5.084 9.969 1.00 51.12 115 ASP A C 1
ATOM 920 O O . ASP A 1 115 ? 6.189 5.955 9.115 1.00 51.12 115 ASP A O 1
ATOM 924 N N . GLY A 1 116 ? 4.950 5.127 10.796 1.00 49.62 116 GLY A N 1
ATOM 925 C CA . GLY A 1 116 ? 4.021 6.261 10.837 1.00 49.62 116 GLY A CA 1
ATOM 926 C C . GLY A 1 116 ? 4.728 7.607 11.056 1.00 49.62 116 GLY A C 1
ATOM 927 O O . GLY A 1 116 ? 4.227 8.631 10.609 1.00 49.62 116 GLY A O 1
ATOM 928 N N . GLU A 1 117 ? 5.928 7.606 11.652 1.00 44.84 117 GLU A N 1
ATOM 929 C CA . GLU A 1 117 ? 6.783 8.794 11.801 1.00 44.84 117 GLU A CA 1
ATOM 930 C C . GLU A 1 117 ? 7.399 9.278 10.472 1.00 44.84 117 GLU A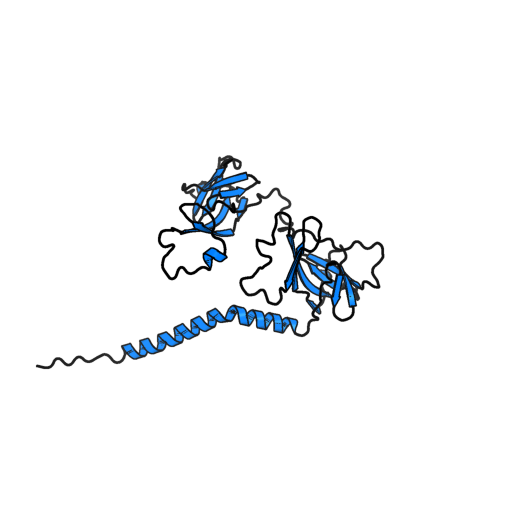 C 1
ATOM 932 O O . GLU A 1 117 ? 7.660 10.469 10.298 1.00 44.84 117 GLU A O 1
ATOM 937 N N . GLN A 1 118 ? 7.605 8.372 9.510 1.00 51.19 118 GLN A N 1
ATOM 938 C CA . GLN A 1 118 ? 8.185 8.650 8.188 1.00 51.19 118 GLN A CA 1
ATOM 939 C C . GLN A 1 118 ? 7.111 8.938 7.125 1.00 51.19 118 GLN A C 1
ATOM 941 O O . GLN A 1 118 ? 7.387 9.605 6.120 1.00 51.19 118 GLN A O 1
ATOM 946 N N . LYS A 1 119 ? 5.863 8.514 7.365 1.00 53.81 119 LYS A N 1
ATOM 947 C CA . LYS A 1 119 ? 4.666 8.982 6.648 1.00 53.81 119 LYS A CA 1
ATOM 948 C C . LYS A 1 119 ? 4.235 10.359 7.164 1.00 53.81 119 LYS A C 1
ATOM 950 O O . LYS A 1 119 ? 3.146 10.529 7.706 1.00 53.81 119 LYS A O 1
ATOM 955 N N . GLN A 1 120 ? 5.081 11.371 6.970 1.00 57.31 120 GLN A N 1
ATOM 956 C CA . GLN A 1 120 ? 4.603 12.750 7.068 1.00 57.31 120 GLN A CA 1
ATOM 957 C C . GLN A 1 120 ? 3.494 12.991 6.025 1.00 57.31 120 GLN A C 1
ATOM 959 O O . GLN A 1 120 ? 3.518 12.366 4.959 1.00 57.31 120 GLN A O 1
ATOM 964 N N . PRO A 1 121 ? 2.535 13.899 6.285 1.00 56.69 121 PRO A N 1
ATOM 965 C CA . PRO A 1 121 ? 1.504 14.248 5.313 1.00 56.69 121 PRO A CA 1
ATOM 966 C C . PRO A 1 121 ? 2.119 14.634 3.957 1.00 56.69 121 PRO A C 1
ATOM 968 O O . PRO A 1 121 ? 2.860 15.612 3.858 1.00 56.69 121 PRO A O 1
ATOM 971 N N . GLY A 1 122 ? 1.810 13.861 2.912 1.00 62.97 122 GLY A N 1
ATOM 972 C CA . GLY A 1 122 ? 2.326 14.061 1.551 1.00 62.97 122 GLY A CA 1
ATOM 973 C C . GLY A 1 122 ? 3.484 13.143 1.140 1.00 62.97 122 GLY A C 1
ATOM 974 O O . GLY A 1 122 ? 3.835 13.137 -0.039 1.00 62.97 122 GLY A O 1
ATOM 975 N N . ASN A 1 123 ? 4.041 12.346 2.056 1.00 77.06 123 ASN A N 1
ATOM 976 C CA . ASN A 1 123 ? 4.964 11.268 1.701 1.00 77.06 123 ASN A CA 1
ATOM 977 C C . ASN A 1 123 ? 4.178 10.040 1.228 1.00 77.06 123 ASN A C 1
ATOM 979 O O . ASN A 1 123 ? 3.142 9.699 1.803 1.00 77.06 123 ASN A O 1
ATOM 983 N N . HIS A 1 124 ? 4.687 9.344 0.215 1.00 76.06 124 HIS A N 1
ATOM 984 C CA . HIS A 1 124 ? 4.097 8.100 -0.274 1.00 76.06 124 HIS A CA 1
ATOM 985 C C . HIS A 1 124 ? 5.153 7.016 -0.471 1.00 76.06 124 HIS A C 1
ATOM 987 O O . HIS A 1 124 ? 6.339 7.294 -0.645 1.00 76.06 124 HIS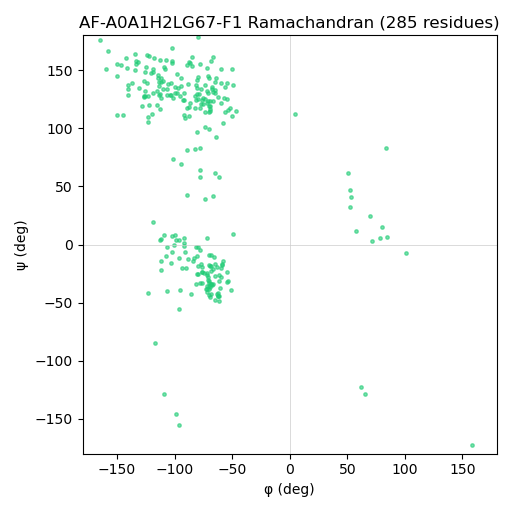 A O 1
ATOM 993 N N . THR A 1 125 ? 4.709 5.763 -0.406 1.00 81.94 125 THR A N 1
ATOM 994 C CA . THR A 1 125 ? 5.567 4.591 -0.580 1.00 81.94 125 THR A CA 1
ATOM 995 C C . THR A 1 125 ? 5.424 4.054 -1.997 1.00 81.94 125 THR A C 1
ATOM 997 O O . THR A 1 125 ? 4.312 3.811 -2.457 1.00 81.94 125 THR A O 1
ATOM 1000 N N . VAL A 1 126 ? 6.552 3.831 -2.660 1.00 86.00 126 VAL A N 1
ATOM 1001 C CA . VAL A 1 126 ? 6.672 3.187 -3.967 1.00 86.00 126 VAL A CA 1
ATOM 1002 C C . VAL A 1 126 ? 7.327 1.827 -3.767 1.00 86.00 126 VAL A C 1
ATOM 1004 O O . VAL A 1 126 ? 8.307 1.700 -3.032 1.00 86.00 126 VAL A O 1
ATOM 1007 N N . GLN A 1 127 ? 6.768 0.801 -4.396 1.00 89.19 127 GLN A N 1
ATOM 1008 C CA . GLN A 1 127 ? 7.245 -0.575 -4.281 1.00 89.19 127 GLN A CA 1
ATOM 1009 C C . GLN A 1 127 ? 8.018 -0.939 -5.543 1.00 89.19 127 GLN A C 1
ATOM 1011 O O . GLN A 1 127 ? 7.466 -0.770 -6.618 1.00 89.19 127 GLN A O 1
ATOM 1016 N N . PHE A 1 128 ? 9.237 -1.463 -5.427 1.00 92.94 128 PHE A N 1
ATOM 1017 C CA . PHE A 1 128 ? 10.024 -1.983 -6.551 1.00 92.94 128 PHE A CA 1
ATOM 1018 C C . PHE A 1 128 ? 10.320 -3.459 -6.303 1.00 92.94 128 PHE A C 1
ATOM 1020 O O . PHE A 1 128 ? 11.032 -3.783 -5.352 1.00 92.94 128 PHE A O 1
ATOM 1027 N N . PHE A 1 129 ? 9.753 -4.371 -7.095 1.00 91.38 129 PHE A N 1
ATOM 1028 C CA . PHE A 1 129 ? 9.709 -5.793 -6.723 1.00 91.38 129 PHE A CA 1
ATOM 1029 C C . PHE A 1 129 ? 10.464 -6.710 -7.674 1.00 91.38 129 PHE A C 1
ATOM 1031 O O . PHE A 1 129 ? 11.609 -7.052 -7.380 1.00 91.38 129 PHE A O 1
ATOM 1038 N N . ASN A 1 130 ? 9.852 -7.155 -8.765 1.00 94.12 130 ASN A N 1
ATOM 1039 C CA . ASN A 1 130 ? 10.447 -8.149 -9.652 1.00 94.12 130 ASN A CA 1
ATOM 1040 C C . ASN A 1 130 ? 10.909 -7.526 -10.966 1.00 94.12 130 ASN A C 1
ATOM 1042 O O . ASN A 1 130 ? 10.448 -6.459 -11.363 1.00 94.12 130 ASN A O 1
ATOM 1046 N N . VAL A 1 131 ? 11.827 -8.225 -11.627 1.00 96.31 131 VAL A N 1
ATOM 1047 C CA . VAL A 1 131 ? 12.403 -7.852 -12.914 1.00 96.31 131 VAL A CA 1
ATOM 1048 C C . VAL A 1 131 ? 12.225 -9.009 -13.894 1.00 96.31 131 VAL A C 1
ATOM 1050 O O . VAL A 1 131 ? 12.615 -10.145 -13.601 1.00 96.31 131 VAL A O 1
ATOM 1053 N N . TYR A 1 132 ? 11.661 -8.719 -15.060 1.00 95.56 132 TYR A N 1
ATOM 1054 C CA . TYR A 1 132 ? 11.340 -9.681 -16.113 1.00 95.56 132 TYR A CA 1
ATOM 1055 C C . TYR A 1 132 ? 12.038 -9.309 -17.416 1.00 95.56 132 TYR A C 1
ATOM 1057 O O . TYR A 1 132 ? 12.466 -8.169 -17.604 1.00 95.56 132 TYR A O 1
ATOM 1065 N N . ARG A 1 133 ? 12.127 -10.266 -18.338 1.00 94.75 133 ARG A N 1
ATOM 1066 C CA . ARG A 1 133 ? 12.438 -9.963 -19.740 1.00 94.75 133 ARG A CA 1
ATOM 1067 C C . ARG A 1 133 ? 11.250 -9.271 -20.402 1.00 94.75 133 ARG A C 1
ATOM 1069 O O . ARG A 1 133 ? 10.108 -9.633 -20.131 1.00 94.75 133 ARG A O 1
ATOM 1076 N N . ASP A 1 134 ? 11.533 -8.338 -21.302 1.00 92.69 134 ASP A N 1
ATOM 1077 C CA . ASP A 1 134 ? 10.541 -7.810 -22.236 1.00 92.69 134 ASP A CA 1
ATOM 1078 C C . ASP A 1 134 ? 10.514 -8.696 -23.498 1.00 92.69 134 ASP A C 1
ATOM 1080 O O . ASP A 1 134 ? 11.518 -8.851 -24.195 1.00 92.69 134 ASP A O 1
ATOM 1084 N N . HIS A 1 135 ? 9.378 -9.332 -23.790 1.00 86.94 135 HIS A N 1
ATOM 1085 C CA . HIS A 1 135 ? 9.201 -10.128 -25.011 1.00 86.94 135 HIS A CA 1
ATOM 1086 C C . HIS A 1 135 ? 8.985 -9.274 -26.268 1.00 86.94 135 HIS A C 1
ATOM 1088 O O . HIS A 1 135 ? 9.185 -9.766 -27.380 1.00 86.94 135 HIS A O 1
ATOM 1094 N N . GLY A 1 136 ? 8.598 -8.007 -26.113 1.00 78.25 136 GLY A N 1
ATOM 1095 C CA . GLY A 1 136 ? 8.498 -7.046 -27.206 1.00 78.25 136 GLY A CA 1
ATOM 1096 C C . GLY A 1 136 ? 9.858 -6.518 -27.670 1.00 78.25 136 GLY A C 1
ATOM 1097 O O . GLY A 1 136 ? 9.980 -6.100 -28.820 1.00 78.25 136 GLY A O 1
ATOM 1098 N N . GLU A 1 137 ? 10.884 -6.556 -26.813 1.00 77.69 137 GLU A N 1
ATOM 1099 C CA . GLU A 1 137 ? 12.222 -6.046 -27.123 1.00 77.69 137 GLU A CA 1
ATOM 1100 C C . GLU A 1 137 ? 13.319 -6.813 -26.368 1.00 77.69 137 GLU A C 1
ATOM 1102 O O . GLU A 1 137 ? 13.474 -6.693 -25.157 1.00 77.69 137 GLU A O 1
ATOM 1107 N N . SER A 1 138 ? 14.139 -7.579 -27.095 1.00 75.31 138 SER A N 1
ATOM 1108 C CA . SER A 1 138 ? 15.015 -8.616 -26.521 1.00 75.31 138 SER A CA 1
ATOM 1109 C C . SER A 1 138 ? 16.053 -8.152 -25.488 1.00 75.31 138 SER A C 1
ATOM 1111 O O . SER A 1 138 ? 16.597 -8.985 -24.760 1.00 75.31 138 SER A O 1
ATOM 1113 N N . THR A 1 139 ? 16.389 -6.863 -25.466 1.00 84.88 139 THR A N 1
ATOM 1114 C CA . THR A 1 139 ? 17.400 -6.271 -24.573 1.00 84.88 139 THR A CA 1
ATOM 1115 C C . THR A 1 139 ? 16.798 -5.418 -23.462 1.00 84.88 139 THR A C 1
ATOM 1117 O O . THR A 1 139 ? 17.525 -5.037 -22.546 1.00 84.88 139 THR A O 1
ATOM 1120 N N . ALA A 1 140 ? 15.497 -5.132 -23.522 1.00 92.56 140 ALA A N 1
ATOM 1121 C CA . ALA A 1 140 ? 14.801 -4.392 -22.486 1.00 92.56 140 ALA A CA 1
ATOM 1122 C C . ALA A 1 140 ? 14.353 -5.329 -21.357 1.00 92.56 140 ALA A C 1
ATOM 1124 O O . ALA A 1 140 ? 14.134 -6.534 -21.539 1.00 92.56 140 ALA A O 1
ATOM 1125 N N . LEU A 1 141 ? 14.224 -4.752 -20.169 1.00 96.62 141 LEU A N 1
ATOM 1126 C CA . LEU A 1 141 ? 13.664 -5.403 -18.997 1.00 96.62 141 LEU A CA 1
ATOM 1127 C C . LEU A 1 141 ? 12.339 -4.748 -18.630 1.00 96.62 141 LEU A C 1
ATOM 1129 O O . LEU A 1 141 ? 12.084 -3.597 -18.974 1.00 96.62 141 LEU A O 1
ATOM 1133 N N . LEU A 1 142 ? 11.519 -5.473 -17.882 1.00 97.12 142 LEU A N 1
ATOM 1134 C CA . LEU A 1 142 ? 10.336 -4.931 -17.228 1.00 97.12 142 LEU A CA 1
ATOM 1135 C C . LEU A 1 142 ? 10.541 -4.976 -15.721 1.00 97.12 142 LEU A C 1
ATOM 1137 O O . LEU A 1 142 ? 11.008 -5.987 -15.200 1.00 97.12 142 LEU A O 1
ATOM 1141 N N . VAL A 1 143 ? 10.177 -3.909 -15.019 1.00 96.88 143 VAL A N 1
ATOM 1142 C CA . VAL A 1 143 ? 10.254 -3.829 -13.557 1.00 96.88 143 VAL A CA 1
ATOM 1143 C C . VAL A 1 143 ? 8.863 -3.619 -12.964 1.00 96.88 143 VAL A C 1
ATOM 1145 O O . VAL A 1 143 ? 8.125 -2.736 -13.403 1.00 96.88 143 VAL A O 1
ATOM 1148 N N . ASP A 1 144 ? 8.504 -4.435 -11.969 1.00 94.38 144 ASP A N 1
ATOM 1149 C CA . ASP A 1 144 ? 7.291 -4.237 -11.168 1.00 94.38 144 ASP A CA 1
ATOM 1150 C C . ASP A 1 144 ? 7.493 -3.005 -10.274 1.00 94.38 144 ASP A C 1
ATOM 1152 O O . ASP A 1 144 ? 8.330 -3.028 -9.360 1.00 94.38 144 ASP A O 1
ATOM 1156 N N . ILE A 1 145 ? 6.706 -1.956 -10.526 1.00 92.38 145 ILE A N 1
ATOM 1157 C CA . ILE A 1 145 ? 6.635 -0.752 -9.702 1.00 92.38 145 ILE A CA 1
ATOM 1158 C C . ILE A 1 145 ? 5.191 -0.535 -9.248 1.00 92.38 145 ILE A C 1
ATOM 1160 O O . ILE A 1 145 ? 4.305 -0.208 -10.040 1.00 92.38 145 ILE A O 1
ATOM 1164 N N . GLY A 1 146 ? 4.937 -0.730 -7.955 1.00 85.56 146 GLY A N 1
ATOM 1165 C CA . GLY A 1 146 ? 3.578 -0.776 -7.421 1.00 85.56 146 GLY A CA 1
ATOM 1166 C C . GLY A 1 146 ? 2.768 -1.924 -8.029 1.00 85.56 146 GLY A C 1
ATOM 1167 O O . GLY A 1 146 ? 3.169 -3.078 -7.924 1.00 85.56 146 GLY A O 1
ATOM 1168 N N . ASN A 1 147 ? 1.630 -1.606 -8.652 1.00 80.50 147 ASN A N 1
ATOM 1169 C CA . ASN A 1 147 ? 0.779 -2.561 -9.376 1.00 80.50 147 ASN A CA 1
ATOM 1170 C C . ASN A 1 147 ? 0.985 -2.522 -10.904 1.00 80.50 147 ASN A C 1
ATOM 1172 O O . ASN A 1 147 ? 0.209 -3.129 -11.637 1.00 80.50 147 ASN A O 1
ATOM 1176 N N . GLN A 1 148 ? 1.986 -1.784 -11.388 1.00 89.38 148 GLN A N 1
ATOM 1177 C CA . GLN A 1 148 ? 2.267 -1.608 -12.811 1.00 89.38 148 GLN A CA 1
ATOM 1178 C C . GLN A 1 148 ? 3.646 -2.163 -13.163 1.00 89.38 148 GLN A C 1
ATOM 1180 O O . GLN A 1 148 ? 4.521 -2.302 -12.307 1.00 89.38 148 GLN A O 1
ATOM 1185 N N . ARG A 1 149 ? 3.858 -2.427 -14.454 1.00 93.44 149 ARG A N 1
ATOM 1186 C CA . ARG A 1 149 ? 5.166 -2.790 -15.003 1.00 93.44 149 ARG A CA 1
ATOM 1187 C C . ARG A 1 149 ? 5.665 -1.694 -15.914 1.00 93.44 149 ARG A C 1
ATOM 1189 O O . ARG A 1 149 ? 4.951 -1.267 -16.818 1.00 93.44 149 ARG A O 1
ATOM 1196 N N . TYR A 1 150 ? 6.895 -1.267 -15.678 1.00 95.62 150 TYR A N 1
ATOM 1197 C CA . TYR A 1 150 ? 7.558 -0.246 -16.477 1.00 95.62 150 TYR A CA 1
ATOM 1198 C C . TYR A 1 150 ? 8.712 -0.853 -17.252 1.00 95.62 150 TYR A C 1
ATOM 1200 O O . TYR A 1 150 ? 9.416 -1.733 -16.750 1.00 95.62 150 TYR A O 1
ATOM 1208 N N . ARG A 1 151 ? 8.914 -0.369 -18.475 1.00 95.81 151 ARG A N 1
ATOM 1209 C CA . ARG A 1 151 ? 10.056 -0.756 -19.292 1.00 95.81 151 ARG A CA 1
ATOM 1210 C C . ARG A 1 151 ? 11.324 -0.095 -18.767 1.00 95.81 151 ARG A C 1
ATOM 1212 O O . ARG A 1 151 ? 11.340 1.103 -18.482 1.00 95.81 151 ARG A O 1
ATOM 1219 N N . ALA A 1 152 ? 12.398 -0.868 -18.715 1.00 97.06 152 ALA A N 1
ATOM 1220 C CA . ALA A 1 152 ? 13.731 -0.425 -18.370 1.00 97.06 152 ALA A CA 1
ATOM 1221 C C . ALA A 1 152 ? 14.728 -0.807 -19.467 1.00 97.06 152 ALA A C 1
ATOM 1223 O O . ALA A 1 152 ? 14.754 -1.946 -19.938 1.00 97.06 152 ALA A O 1
ATOM 1224 N N . VAL A 1 153 ? 15.555 0.151 -19.868 1.00 96.00 153 VAL A N 1
ATOM 1225 C CA . VAL A 1 153 ? 16.536 0.002 -20.952 1.00 96.00 153 VAL A CA 1
ATOM 1226 C C . VAL A 1 153 ? 17.940 0.209 -20.409 1.00 96.00 153 VAL A C 1
ATOM 1228 O O . VAL A 1 153 ? 18.119 0.918 -19.425 1.00 96.00 153 VAL A O 1
ATOM 1231 N N . ASP A 1 154 ? 18.940 -0.421 -21.022 1.00 95.88 154 ASP A N 1
ATOM 1232 C CA . ASP A 1 154 ? 20.345 -0.182 -20.677 1.00 95.88 154 ASP A CA 1
ATOM 1233 C C . ASP A 1 154 ? 20.641 1.320 -20.770 1.00 95.88 154 ASP A C 1
ATOM 1235 O O . ASP A 1 154 ? 20.414 1.931 -21.815 1.00 95.88 154 ASP A O 1
ATOM 1239 N N . GLU A 1 155 ? 21.153 1.918 -19.693 1.00 94.88 155 GLU A N 1
ATOM 1240 C CA . GLU A 1 155 ? 21.432 3.358 -19.616 1.00 94.88 155 GLU A CA 1
ATOM 1241 C C . GLU A 1 155 ? 22.345 3.823 -20.765 1.00 94.88 155 GLU A C 1
ATOM 1243 O O . GLU A 1 155 ? 22.195 4.923 -21.294 1.00 94.88 155 GLU A O 1
ATOM 1248 N N . ARG A 1 156 ? 23.253 2.955 -21.230 1.00 94.12 156 ARG A N 1
ATOM 1249 C CA . ARG A 1 156 ? 24.178 3.242 -22.341 1.00 94.12 156 ARG A CA 1
ATOM 1250 C C . ARG A 1 156 ? 23.479 3.334 -23.697 1.00 94.12 156 ARG A C 1
ATOM 1252 O O . ARG A 1 156 ? 24.083 3.813 -24.655 1.00 94.12 156 ARG A O 1
ATOM 1259 N N . GLN A 1 157 ? 22.259 2.814 -23.789 1.00 91.50 157 GLN A N 1
ATOM 1260 C CA . GLN A 1 157 ? 21.421 2.784 -24.988 1.00 91.50 157 GLN A CA 1
ATOM 1261 C C . GLN A 1 157 ? 20.179 3.673 -24.840 1.00 91.50 157 GLN A C 1
ATOM 1263 O O . GLN A 1 157 ? 19.344 3.691 -25.739 1.00 91.50 157 GLN A O 1
ATOM 1268 N N . LEU A 1 158 ? 20.046 4.402 -23.728 1.00 92.56 158 LEU A N 1
ATOM 1269 C CA . LEU A 1 158 ? 18.920 5.290 -23.484 1.00 92.56 158 LEU A CA 1
ATOM 1270 C C . LEU A 1 158 ? 18.950 6.466 -24.469 1.00 92.56 158 LEU A C 1
ATOM 1272 O O . LEU A 1 158 ? 19.918 7.231 -24.519 1.00 92.56 158 LEU A O 1
ATOM 1276 N N . ASP A 1 159 ? 17.862 6.650 -25.216 1.00 90.69 159 ASP A N 1
ATOM 1277 C CA . ASP A 1 159 ? 17.726 7.819 -26.079 1.00 90.69 159 ASP A CA 1
ATOM 1278 C C . ASP A 1 159 ? 17.664 9.096 -25.219 1.00 90.69 159 ASP A C 1
ATOM 1280 O O . ASP A 1 159 ? 16.860 9.146 -24.283 1.00 90.69 159 ASP A O 1
ATOM 1284 N N . PRO A 1 160 ? 18.420 10.168 -25.539 1.00 86.56 160 PRO A N 1
ATOM 1285 C CA . PRO A 1 160 ? 18.473 11.390 -24.724 1.00 86.56 160 PRO A CA 1
ATOM 1286 C C . PRO A 1 160 ? 17.132 12.112 -24.512 1.00 86.56 160 PRO A C 1
ATOM 1288 O O . PRO A 1 160 ? 17.036 12.981 -23.651 1.00 86.56 160 PRO A O 1
ATOM 1291 N N . GLY A 1 161 ? 16.119 11.805 -25.328 1.00 87.81 161 GLY A N 1
ATOM 1292 C CA . GLY A 1 161 ? 14.763 12.348 -25.215 1.00 87.81 161 GLY A CA 1
ATOM 1293 C C . GLY A 1 161 ? 13.772 11.425 -24.504 1.00 87.81 161 GLY A C 1
ATOM 1294 O O . GLY A 1 161 ? 12.587 11.749 -24.470 1.00 87.81 161 GLY A O 1
ATOM 1295 N N . SER A 1 162 ? 14.223 10.278 -23.991 1.00 90.88 162 SER A N 1
ATOM 1296 C CA . SER A 1 162 ? 13.361 9.317 -23.304 1.00 90.88 162 SER A CA 1
ATOM 1297 C C . SER A 1 162 ? 12.796 9.920 -22.027 1.00 90.88 162 SER A C 1
ATOM 1299 O O . SER A 1 162 ? 13.533 10.446 -21.193 1.00 90.88 162 SER A O 1
ATOM 1301 N N . GLU A 1 163 ? 11.485 9.806 -21.853 1.00 95.00 163 GLU A N 1
ATOM 1302 C CA . GLU A 1 163 ? 10.844 10.155 -20.593 1.00 95.00 163 GLU A CA 1
ATOM 1303 C C . GLU A 1 163 ? 11.120 9.055 -19.563 1.00 95.00 163 GLU A C 1
ATOM 1305 O O . GLU A 1 163 ? 10.867 7.871 -19.812 1.00 95.00 163 GLU A O 1
ATOM 1310 N N . LEU A 1 164 ? 11.661 9.445 -18.411 1.00 94.88 164 LEU A N 1
ATOM 1311 C CA . LEU A 1 164 ? 11.954 8.534 -17.311 1.00 94.88 164 LEU A CA 1
ATOM 1312 C C . LEU A 1 164 ? 10.762 8.400 -16.367 1.00 94.88 164 LEU A C 1
ATOM 1314 O O . LEU A 1 164 ? 9.909 9.285 -16.255 1.00 94.88 164 LEU A O 1
ATOM 1318 N N . TYR A 1 165 ? 10.710 7.266 -15.678 1.00 93.25 165 TYR A N 1
ATOM 1319 C CA . TYR A 1 165 ? 9.703 7.006 -14.665 1.00 93.25 165 TYR A CA 1
ATOM 1320 C C . TYR A 1 165 ? 9.736 8.084 -13.581 1.00 93.25 165 TYR A C 1
ATOM 1322 O O . TYR A 1 165 ? 10.752 8.315 -12.938 1.00 93.25 165 TYR A O 1
ATOM 1330 N N . THR A 1 166 ? 8.592 8.704 -13.315 1.00 89.12 166 THR A N 1
ATOM 1331 C CA . THR A 1 166 ? 8.444 9.599 -12.167 1.00 89.12 166 THR A CA 1
ATOM 1332 C C . THR A 1 166 ? 7.708 8.859 -11.054 1.00 89.12 166 THR A C 1
ATOM 1334 O O . THR A 1 166 ? 6.606 8.367 -11.306 1.00 89.12 166 THR A O 1
ATOM 1337 N N . PRO A 1 167 ? 8.260 8.800 -9.827 1.00 82.75 167 PRO A N 1
ATOM 1338 C CA . PRO A 1 167 ? 7.558 8.270 -8.667 1.00 82.75 167 PRO A CA 1
ATOM 1339 C C . PRO A 1 167 ? 6.207 8.957 -8.485 1.00 82.75 167 PRO A C 1
ATOM 1341 O O . PRO A 1 167 ? 6.135 10.164 -8.253 1.00 82.75 167 PRO A O 1
ATOM 1344 N N . GLN A 1 168 ? 5.137 8.182 -8.613 1.00 71.44 168 GLN A N 1
ATOM 1345 C CA . GLN A 1 168 ? 3.786 8.627 -8.306 1.00 71.44 168 GLN A CA 1
ATOM 1346 C C . GLN A 1 168 ? 3.310 7.923 -7.034 1.00 71.44 168 GLN A C 1
ATOM 1348 O O . GLN A 1 168 ? 3.746 6.797 -6.756 1.00 71.44 168 GLN A O 1
ATOM 1353 N N . PRO A 1 169 ? 2.392 8.542 -6.269 1.00 60.94 169 PRO A N 1
ATOM 1354 C CA . PRO A 1 169 ? 1.636 7.815 -5.263 1.00 60.94 169 PRO A CA 1
ATOM 1355 C C . PRO A 1 169 ? 1.077 6.555 -5.910 1.00 60.94 169 PRO A C 1
ATOM 1357 O O . PRO A 1 169 ? 0.592 6.623 -7.040 1.00 60.94 169 PRO A O 1
ATOM 1360 N N . LEU A 1 170 ? 1.150 5.417 -5.211 1.00 51.66 170 LEU A N 1
ATOM 1361 C CA . LEU A 1 170 ? 0.353 4.255 -5.589 1.00 51.66 170 LEU A CA 1
ATOM 1362 C C . LEU A 1 170 ? -1.062 4.776 -5.826 1.00 51.66 170 LEU A C 1
ATOM 1364 O O . LEU A 1 170 ? -1.676 5.305 -4.896 1.00 51.66 170 LEU A O 1
ATOM 1368 N N . ALA A 1 171 ? -1.540 4.690 -7.067 1.00 42.69 171 ALA A N 1
ATOM 1369 C CA . ALA A 1 171 ? -2.957 4.819 -7.313 1.00 42.69 171 ALA A CA 1
ATOM 1370 C C . ALA A 1 171 ? -3.580 3.709 -6.467 1.00 42.69 171 ALA A C 1
ATOM 1372 O O . ALA A 1 171 ? -3.415 2.531 -6.781 1.00 42.69 171 ALA A O 1
ATOM 1373 N N . GLN A 1 172 ? -4.190 4.083 -5.338 1.00 38.88 172 GLN A N 1
ATOM 1374 C CA . GLN A 1 172 ? -5.257 3.277 -4.765 1.00 38.88 172 GLN A CA 1
ATOM 1375 C C . GLN A 1 172 ? -6.193 3.047 -5.939 1.00 38.88 172 GLN A C 1
ATOM 1377 O O . GLN A 1 172 ? -6.658 4.028 -6.507 1.00 38.88 172 GLN A O 1
ATOM 1382 N N . ASP A 1 173 ? -6.232 1.802 -6.399 1.00 31.25 173 ASP A N 1
ATOM 1383 C CA . ASP A 1 173 ? -6.855 1.319 -7.619 1.00 31.25 173 ASP A CA 1
ATOM 1384 C C . ASP A 1 173 ? -7.464 2.397 -8.523 1.00 31.25 173 ASP A C 1
ATOM 1386 O O . ASP A 1 173 ? -8.529 2.944 -8.247 1.00 31.25 173 ASP A O 1
ATOM 1390 N N . ALA A 1 174 ? -6.862 2.596 -9.698 1.00 30.89 174 ALA A N 1
ATOM 1391 C CA . ALA A 1 174 ? -7.512 3.236 -10.844 1.00 30.89 174 ALA A CA 1
ATOM 1392 C C . ALA A 1 174 ? -8.674 2.370 -11.404 1.00 30.89 174 ALA A C 1
ATOM 1394 O O . ALA A 1 174 ? -8.824 2.210 -12.612 1.00 30.89 174 ALA A O 1
ATOM 1395 N N . SER A 1 175 ? -9.468 1.780 -10.506 1.00 30.53 175 SER A N 1
ATOM 1396 C CA . SER A 1 175 ? -10.830 1.305 -10.724 1.00 30.53 175 SER A CA 1
ATOM 1397 C C . SER A 1 175 ? -11.879 2.267 -10.145 1.00 30.53 175 SER A C 1
ATOM 1399 O O . SER A 1 175 ? -13.057 2.106 -10.444 1.00 30.53 175 SER A O 1
ATOM 1401 N N . SER A 1 176 ? -11.483 3.316 -9.416 1.00 31.62 176 SER A N 1
ATOM 1402 C CA . SER A 1 176 ? -12.385 4.399 -9.010 1.00 31.62 176 SER A CA 1
ATOM 1403 C C . SER A 1 176 ? -12.202 5.631 -9.894 1.00 31.62 176 SER A C 1
ATOM 1405 O O . SER A 1 176 ? -11.712 6.682 -9.490 1.00 31.62 176 SER A O 1
ATOM 1407 N N . ASP A 1 177 ? -12.695 5.529 -11.125 1.00 29.89 177 ASP A N 1
ATOM 1408 C CA . ASP A 1 177 ? -13.046 6.695 -11.947 1.00 29.89 177 ASP A CA 1
ATOM 1409 C C . ASP A 1 177 ? -14.343 7.360 -11.425 1.00 29.89 177 ASP A C 1
ATOM 1411 O O . ASP A 1 177 ? -15.237 7.776 -12.164 1.00 29.89 177 ASP A O 1
ATOM 1415 N N . SER A 1 178 ? -14.493 7.424 -10.105 1.00 33.94 178 SER A N 1
ATOM 1416 C CA . SER A 1 178 ? -15.639 7.998 -9.429 1.00 33.94 178 SER A CA 1
ATOM 1417 C C . SER A 1 178 ? -15.166 8.744 -8.193 1.00 33.94 178 SER A C 1
ATOM 1419 O O . SER A 1 178 ? -14.139 8.462 -7.585 1.00 33.94 178 SER A O 1
ATOM 1421 N N . HIS A 1 179 ? -15.948 9.747 -7.835 1.00 38.72 179 HIS A N 1
ATOM 1422 C CA . HIS A 1 179 ? -15.892 10.474 -6.583 1.00 38.72 179 HIS A CA 1
ATOM 1423 C C . HIS A 1 179 ? -16.166 9.543 -5.377 1.00 38.72 179 HIS A C 1
ATOM 1425 O O . HIS A 1 179 ? -17.131 9.759 -4.642 1.00 38.72 179 HIS A O 1
ATOM 1431 N N . GLU A 1 180 ? -15.383 8.479 -5.186 1.00 46.97 180 GLU A N 1
ATOM 1432 C CA . GLU A 1 180 ? -15.530 7.579 -4.047 1.00 46.97 180 GLU A CA 1
ATOM 1433 C C . GLU A 1 180 ? -15.156 8.319 -2.768 1.00 46.97 180 GLU A C 1
ATOM 1435 O O . GLU A 1 180 ? -14.184 9.082 -2.706 1.00 46.97 180 GLU A O 1
ATOM 1440 N N . ALA A 1 181 ? -15.985 8.144 -1.741 1.00 58.44 181 ALA A N 1
ATOM 1441 C CA . ALA A 1 181 ? -15.695 8.665 -0.421 1.00 58.44 181 ALA A CA 1
ATOM 1442 C C . ALA A 1 181 ? -14.341 8.097 0.004 1.00 58.44 181 ALA A C 1
ATOM 1444 O O . ALA A 1 181 ? -14.224 6.897 0.208 1.00 58.44 181 ALA A O 1
ATOM 1445 N N . SER A 1 182 ? -13.317 8.933 0.161 1.00 72.75 182 SER A N 1
ATOM 1446 C CA . SER A 1 182 ? -12.093 8.507 0.834 1.00 72.75 182 SER A CA 1
ATOM 1447 C C . SER A 1 182 ? -12.435 8.177 2.289 1.00 72.75 182 SER A C 1
ATOM 1449 O O . SER A 1 182 ? -12.497 9.064 3.145 1.00 72.75 182 SER A O 1
ATOM 1451 N N . LEU A 1 183 ? -12.738 6.903 2.543 1.00 87.12 183 LEU A N 1
ATOM 1452 C CA . LEU A 1 183 ? -13.087 6.382 3.855 1.00 87.12 183 LEU A CA 1
ATOM 1453 C C . LEU A 1 183 ? -11.808 6.168 4.663 1.00 87.12 183 LEU A C 1
ATOM 1455 O O . LEU A 1 183 ? -10.875 5.511 4.208 1.00 87.12 183 LEU A O 1
ATOM 1459 N N . ARG A 1 184 ? -11.733 6.766 5.853 1.00 89.25 184 ARG A N 1
ATOM 1460 C CA . ARG A 1 184 ? -10.599 6.586 6.777 1.00 89.25 184 ARG A CA 1
ATOM 1461 C C . ARG A 1 184 ? -10.978 6.955 8.203 1.00 89.25 184 ARG A C 1
ATOM 1463 O O . ARG A 1 184 ? -11.794 7.849 8.404 1.00 89.25 184 ARG A O 1
ATOM 1470 N N . LEU A 1 185 ? -10.341 6.334 9.188 1.00 89.88 185 LEU A N 1
ATOM 1471 C CA . LEU A 1 185 ? -10.540 6.669 10.600 1.00 89.88 185 LEU A CA 1
ATOM 1472 C C . LEU A 1 185 ? -9.916 8.021 10.978 1.00 89.88 185 LEU A C 1
ATOM 1474 O O . LEU A 1 185 ? -8.933 8.466 10.375 1.00 89.88 185 LEU A O 1
ATOM 1478 N N . ASP A 1 186 ? -10.491 8.675 11.986 1.00 88.44 186 ASP A N 1
ATOM 1479 C CA . ASP A 1 186 ? -9.879 9.830 12.640 1.00 88.44 186 ASP A CA 1
ATOM 1480 C C . ASP A 1 186 ? -8.748 9.350 13.574 1.00 88.44 186 ASP A C 1
ATOM 1482 O O . ASP A 1 186 ? -8.983 8.513 14.450 1.00 88.44 186 ASP A O 1
ATOM 1486 N N . PRO A 1 187 ? -7.510 9.851 13.407 1.00 86.12 187 PRO A N 1
ATOM 1487 C CA . PRO A 1 187 ? -6.374 9.396 14.206 1.00 86.12 187 PRO A CA 1
ATOM 1488 C C . PRO A 1 187 ? -6.458 9.816 15.682 1.00 86.12 187 PRO A C 1
ATOM 1490 O O . PRO A 1 187 ? -5.765 9.236 16.515 1.00 86.12 187 PRO A O 1
ATOM 1493 N N . GLU A 1 188 ? -7.280 10.811 16.021 1.00 90.06 188 GLU A N 1
ATOM 1494 C CA . GLU A 1 188 ? -7.400 11.349 17.378 1.00 90.06 188 GLU A CA 1
ATOM 1495 C C . GLU A 1 188 ? -8.664 10.863 18.102 1.00 90.06 188 GLU A C 1
ATOM 1497 O O . GLU A 1 188 ? -8.745 11.003 19.324 1.00 90.06 188 GLU A O 1
ATOM 1502 N N . ASN A 1 189 ? -9.648 10.305 17.386 1.00 93.56 189 ASN A N 1
ATOM 1503 C CA . ASN A 1 189 ? -10.909 9.853 17.973 1.00 93.56 189 ASN A CA 1
ATOM 1504 C C . ASN A 1 189 ? -11.456 8.593 17.286 1.00 93.56 189 ASN A C 1
ATOM 1506 O O . ASN A 1 189 ? -11.954 8.639 16.165 1.00 93.56 189 ASN A O 1
ATOM 1510 N N . ALA A 1 190 ? -11.450 7.478 18.012 1.00 94.44 190 ALA A N 1
ATOM 1511 C CA . ALA A 1 190 ? -11.863 6.167 17.531 1.00 94.44 190 ALA A CA 1
ATOM 1512 C C . ALA A 1 190 ? -13.362 6.031 17.234 1.00 94.44 190 ALA A C 1
ATOM 1514 O O . ALA A 1 190 ? -13.762 5.016 16.675 1.00 94.44 190 ALA A O 1
ATOM 1515 N N . TYR A 1 191 ? -14.186 7.019 17.591 1.00 96.69 191 TYR A N 1
ATOM 1516 C CA . TYR A 1 191 ? -15.611 7.076 17.253 1.00 96.69 191 TYR A CA 1
ATOM 1517 C C . TYR A 1 191 ? -15.896 7.916 16.004 1.00 96.69 191 TYR A C 1
ATOM 1519 O O . TYR A 1 191 ? -17.061 8.160 15.689 1.00 96.69 191 TYR A O 1
ATOM 1527 N N . VAL A 1 192 ? -14.861 8.416 15.325 1.00 96.81 192 VAL A N 1
ATOM 1528 C CA . VAL A 1 192 ? -14.998 9.323 14.185 1.00 96.81 192 VAL A CA 1
ATOM 1529 C C . VAL A 1 192 ? -14.285 8.749 12.966 1.00 96.81 192 VAL A C 1
ATOM 1531 O O . VAL A 1 192 ? -13.177 8.224 13.054 1.00 96.81 192 VAL A O 1
ATOM 1534 N N . PHE A 1 193 ? -14.913 8.888 11.803 1.00 94.31 193 PHE A N 1
ATOM 1535 C CA . PHE A 1 193 ? -14.304 8.580 10.514 1.00 94.31 193 PHE A CA 1
ATOM 1536 C C . PHE A 1 193 ? -14.587 9.690 9.501 1.00 94.31 193 PHE A C 1
ATOM 1538 O O . PHE A 1 193 ? -15.459 10.539 9.697 1.00 94.31 193 PHE A O 1
ATOM 1545 N N . TYR A 1 194 ? -13.827 9.694 8.415 1.00 90.00 194 TYR A N 1
ATOM 1546 C CA . TYR A 1 194 ? -14.012 10.584 7.284 1.00 90.00 194 TYR A CA 1
ATOM 1547 C C . TYR A 1 194 ? -14.743 9.861 6.158 1.00 90.00 194 TYR A C 1
ATOM 1549 O O . TYR A 1 194 ? -14.379 8.740 5.819 1.00 90.00 194 TYR A O 1
ATOM 1557 N N . ALA A 1 195 ? -15.719 10.530 5.552 1.00 88.69 195 ALA A N 1
ATOM 1558 C CA . ALA A 1 195 ? -16.340 10.136 4.291 1.00 88.69 195 ALA A CA 1
ATOM 1559 C C . ALA A 1 195 ? -16.595 11.391 3.453 1.00 88.69 195 ALA A C 1
ATOM 1561 O O . ALA A 1 195 ? -16.999 12.422 3.988 1.00 88.69 195 ALA A O 1
ATOM 1562 N N . TYR A 1 196 ? -16.316 11.341 2.148 1.00 82.25 196 TYR A N 1
ATOM 1563 C CA . TYR A 1 196 ? -16.433 12.505 1.253 1.00 82.25 196 TYR A CA 1
ATOM 1564 C C . TYR A 1 196 ? -15.685 13.760 1.765 1.00 82.25 196 TYR A C 1
ATOM 1566 O O . TYR A 1 196 ? -16.123 14.894 1.577 1.00 82.25 196 TYR A O 1
ATOM 1574 N N . GLY A 1 197 ? -14.568 13.568 2.477 1.00 81.62 197 GLY A N 1
ATOM 1575 C CA . GLY A 1 197 ? -13.813 14.657 3.111 1.00 81.62 197 GLY A CA 1
ATOM 1576 C C . GLY A 1 197 ? -14.489 15.311 4.329 1.00 81.62 197 GLY A C 1
ATOM 1577 O O . GLY A 1 197 ? -13.923 16.248 4.886 1.00 81.62 197 GLY A O 1
ATOM 1578 N N . GLN A 1 198 ? -15.655 14.828 4.764 1.00 89.44 198 GLN A N 1
ATOM 1579 C CA . GLN A 1 198 ? -16.378 15.276 5.962 1.00 89.44 198 GLN A CA 1
ATOM 1580 C C . GLN A 1 198 ? -16.180 14.293 7.117 1.00 89.44 198 GLN A C 1
ATOM 1582 O O . GLN A 1 198 ? -15.899 13.120 6.884 1.00 89.44 198 GLN A O 1
ATOM 1587 N N . ARG A 1 199 ? -16.336 14.762 8.359 1.00 93.88 199 ARG A N 1
ATOM 1588 C CA . ARG A 1 199 ? -16.207 13.940 9.573 1.00 93.88 199 ARG A CA 1
ATOM 1589 C C . ARG A 1 199 ? -17.570 13.434 10.018 1.00 93.88 199 ARG A C 1
ATOM 1591 O O . ARG A 1 199 ? -18.518 14.212 10.076 1.00 93.88 199 ARG A O 1
ATOM 1598 N N . TYR A 1 200 ? -17.644 12.164 10.393 1.00 96.62 200 TYR A N 1
ATOM 1599 C CA . TYR A 1 200 ? -18.844 11.518 10.908 1.00 96.62 200 TYR A CA 1
ATOM 1600 C C . TYR A 1 200 ? -18.542 10.859 12.249 1.00 96.62 200 TYR A C 1
ATOM 1602 O O . TYR A 1 200 ? -17.612 10.063 12.351 1.00 96.62 200 TYR A O 1
ATOM 1610 N N . ALA A 1 201 ? -19.333 11.182 13.270 1.00 97.88 201 ALA A N 1
ATOM 1611 C CA . ALA A 1 201 ? -19.291 10.534 14.572 1.00 97.88 201 ALA A CA 1
ATOM 1612 C C . ALA A 1 201 ? -20.278 9.368 14.613 1.00 97.88 201 ALA A C 1
ATOM 1614 O O . ALA A 1 201 ? -21.479 9.545 14.382 1.00 97.88 201 ALA A O 1
ATOM 1615 N N . VAL A 1 202 ? -19.777 8.184 14.944 1.00 97.81 202 VAL A N 1
ATOM 1616 C CA . VAL A 1 202 ? -20.585 6.985 15.142 1.00 97.81 202 VAL A CA 1
ATOM 1617 C C . VAL A 1 202 ? -21.382 7.112 16.433 1.00 97.81 202 VAL A C 1
ATOM 1619 O O . VAL A 1 202 ? -20.860 7.457 17.492 1.00 97.81 202 VAL A O 1
ATOM 1622 N N . THR A 1 203 ? -22.669 6.808 16.355 1.00 96.88 203 THR A N 1
ATOM 1623 C CA . THR A 1 203 ? -23.576 6.825 17.500 1.00 96.88 203 THR A CA 1
ATOM 1624 C C . THR A 1 203 ? -23.851 5.406 18.001 1.00 96.88 203 THR A C 1
ATOM 1626 O O . THR A 1 203 ? -23.562 4.402 17.348 1.00 96.88 203 THR A O 1
ATOM 1629 N N . ASN A 1 204 ? -24.473 5.301 19.175 1.00 94.12 204 ASN A N 1
ATOM 1630 C CA . ASN A 1 204 ? -24.916 4.011 19.706 1.00 94.12 204 ASN A CA 1
ATOM 1631 C C . ASN A 1 204 ? -26.207 3.482 19.059 1.00 94.12 204 ASN A C 1
ATOM 1633 O O . ASN A 1 204 ? -26.620 2.362 19.368 1.00 94.12 204 ASN A O 1
ATOM 1637 N N . GLU A 1 205 ? -26.839 4.259 18.179 1.00 97.19 205 GLU A N 1
ATOM 1638 C CA . GLU A 1 205 ? -28.071 3.876 17.499 1.00 97.19 205 GLU A CA 1
ATOM 1639 C C . GLU A 1 205 ? -27.782 2.800 16.450 1.00 97.19 205 GLU A C 1
ATOM 1641 O O . GLU A 1 205 ? -26.961 2.991 15.555 1.00 97.19 205 GLU A O 1
ATOM 1646 N N . LYS A 1 206 ? -28.448 1.649 16.585 1.00 96.75 206 LYS A N 1
ATOM 1647 C CA . LYS A 1 206 ? -28.332 0.536 15.641 1.00 96.75 206 LYS A CA 1
ATOM 1648 C C . LYS A 1 206 ? -29.338 0.696 14.512 1.00 96.75 206 LYS A C 1
ATOM 1650 O O . LYS A 1 206 ? -30.506 0.980 14.767 1.00 96.75 206 LYS A O 1
ATOM 1655 N N . LEU A 1 207 ? -28.890 0.421 13.296 1.00 95.56 207 LEU A N 1
ATOM 1656 C CA . LEU A 1 207 ? -29.723 0.388 12.103 1.00 95.56 207 LEU A CA 1
ATOM 1657 C C . LEU A 1 207 ? -30.001 -1.066 11.723 1.00 95.56 207 LEU A C 1
ATOM 1659 O O . LEU A 1 207 ? -29.121 -1.920 11.815 1.00 95.56 207 LEU A O 1
ATOM 1663 N N . GLY A 1 208 ? -31.237 -1.356 11.325 1.00 90.44 208 GLY A N 1
ATOM 1664 C CA . GLY A 1 208 ? -31.581 -2.645 10.728 1.00 90.44 208 GLY A CA 1
ATOM 1665 C C . GLY A 1 208 ? -31.358 -2.639 9.217 1.00 90.44 208 GLY A C 1
ATOM 1666 O O . GLY A 1 208 ? -31.462 -1.594 8.582 1.00 90.44 208 GLY A O 1
ATOM 1667 N N . ASP A 1 209 ? -31.172 -3.817 8.623 1.00 88.88 209 ASP A N 1
ATOM 1668 C CA . ASP A 1 209 ? -30.840 -3.985 7.196 1.00 88.88 209 ASP A CA 1
ATOM 1669 C C . ASP A 1 209 ? -31.807 -3.270 6.237 1.00 88.88 209 ASP A C 1
ATOM 1671 O O . ASP A 1 209 ? -31.418 -2.791 5.179 1.00 88.88 209 ASP A O 1
ATOM 1675 N N . ARG A 1 210 ? -33.087 -3.141 6.615 1.00 92.44 210 ARG A N 1
ATOM 1676 C CA . ARG A 1 210 ? -34.103 -2.440 5.804 1.00 92.44 210 ARG A CA 1
ATOM 1677 C C . ARG A 1 210 ? -33.883 -0.930 5.701 1.00 92.44 210 ARG A C 1
ATOM 1679 O O . ARG A 1 210 ? -34.494 -0.307 4.845 1.00 92.44 210 ARG A O 1
ATOM 1686 N N . GLN A 1 211 ? -33.089 -0.348 6.595 1.00 94.06 211 GLN A N 1
ATOM 1687 C CA . GLN A 1 211 ? -32.749 1.076 6.589 1.00 94.06 211 GLN A CA 1
ATOM 1688 C C . GLN A 1 211 ? -31.512 1.359 5.729 1.00 94.06 211 GLN A C 1
ATOM 1690 O O . GLN A 1 211 ? -31.246 2.521 5.433 1.00 94.06 211 GLN A O 1
ATOM 1695 N N . LEU A 1 212 ? -30.767 0.327 5.320 1.00 94.19 212 LEU A N 1
ATOM 1696 C CA . LEU A 1 212 ? -29.547 0.475 4.534 1.00 94.19 212 LEU A CA 1
ATOM 1697 C C . LEU A 1 212 ? -29.879 0.775 3.070 1.00 94.19 212 LEU A C 1
ATOM 1699 O O . LEU A 1 212 ? -30.770 0.173 2.463 1.00 94.19 212 LEU A O 1
ATOM 1703 N N . GLY A 1 213 ? -29.181 1.763 2.529 1.00 90.19 213 GLY A N 1
ATOM 1704 C CA . GLY A 1 213 ? -29.211 2.156 1.131 1.00 90.19 213 GLY A CA 1
ATOM 1705 C C . GLY A 1 213 ? -28.028 1.576 0.362 1.00 90.19 213 GLY A C 1
ATOM 1706 O O . GLY A 1 213 ? -27.580 0.464 0.616 1.00 90.19 213 GLY A O 1
ATOM 1707 N N . GLU A 1 214 ? -27.546 2.344 -0.607 1.00 89.94 214 GLU A N 1
ATOM 1708 C CA . GLU A 1 214 ? -26.395 1.992 -1.439 1.00 89.94 214 GLU A CA 1
ATOM 1709 C C . GLU A 1 214 ? -25.095 1.913 -0.623 1.00 89.94 214 GLU A C 1
ATOM 1711 O O . GLU A 1 214 ? -24.849 2.761 0.242 1.00 89.94 214 GLU A O 1
ATOM 1716 N N . LEU A 1 215 ? -24.264 0.915 -0.933 1.00 90.25 215 LEU A N 1
ATOM 1717 C CA . LEU A 1 215 ? -22.920 0.759 -0.381 1.00 90.25 215 LEU A CA 1
ATOM 1718 C C . LEU A 1 215 ? -22.016 1.896 -0.873 1.00 90.25 215 LEU A C 1
ATOM 1720 O O . LEU A 1 215 ? -21.970 2.181 -2.065 1.00 90.25 215 LEU A O 1
ATOM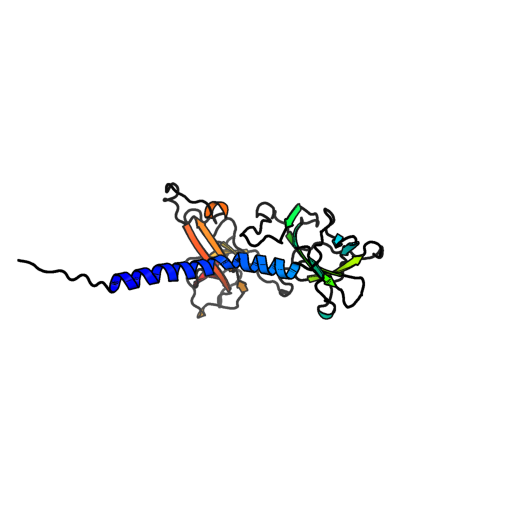 1724 N N . ILE A 1 216 ? -21.293 2.530 0.049 1.00 89.38 216 ILE A N 1
ATOM 1725 C CA . ILE A 1 216 ? -20.316 3.584 -0.256 1.00 89.38 216 ILE A CA 1
ATOM 1726 C C . ILE A 1 216 ? -18.906 2.999 -0.364 1.00 89.38 216 ILE A C 1
ATOM 1728 O O . ILE A 1 216 ? -18.140 3.439 -1.211 1.00 89.38 216 ILE A O 1
ATOM 1732 N N . GLY A 1 217 ? -18.560 2.043 0.501 1.00 87.44 217 GLY A N 1
ATOM 1733 C CA . GLY A 1 217 ? -17.241 1.409 0.549 1.00 87.44 217 GLY A CA 1
ATOM 1734 C C . GLY A 1 217 ? -16.968 0.772 1.912 1.00 87.44 217 GLY A C 1
ATOM 1735 O O . GLY A 1 217 ? -17.860 0.725 2.757 1.00 87.44 217 GLY A O 1
ATOM 1736 N N . GLY A 1 218 ? -15.742 0.300 2.138 1.00 87.44 218 GLY A N 1
ATOM 1737 C CA . GLY A 1 218 ? -15.289 -0.265 3.415 1.00 87.44 218 GLY A CA 1
ATOM 1738 C C . GLY A 1 218 ? -14.208 0.591 4.072 1.00 87.44 218 GLY A C 1
ATOM 1739 O O . GLY A 1 218 ? -13.398 1.211 3.383 1.00 87.44 218 GLY A O 1
ATOM 1740 N N . ILE A 1 219 ? -14.209 0.648 5.407 1.00 89.12 219 ILE A N 1
ATOM 1741 C CA . ILE A 1 219 ? -13.051 1.136 6.177 1.00 89.12 219 ILE A CA 1
ATOM 1742 C C . ILE A 1 219 ? -12.070 -0.019 6.422 1.00 89.12 219 ILE A C 1
ATOM 1744 O O . ILE A 1 219 ? -10.866 0.176 6.277 1.00 89.12 219 ILE A O 1
ATOM 1748 N N . ASP A 1 220 ? -12.592 -1.199 6.769 1.00 86.81 220 ASP A N 1
ATOM 1749 C CA . ASP A 1 220 ? -11.858 -2.458 6.951 1.00 86.81 220 ASP A CA 1
ATOM 1750 C C . ASP A 1 220 ? -10.648 -2.357 7.899 1.00 86.81 220 ASP A C 1
ATOM 1752 O O . ASP A 1 220 ? -9.555 -2.849 7.609 1.00 86.81 220 ASP A O 1
ATOM 1756 N N . ASP A 1 221 ? -10.850 -1.723 9.060 1.00 85.88 221 ASP A N 1
ATOM 1757 C CA . ASP A 1 221 ? -9.798 -1.495 10.057 1.00 85.88 221 ASP A CA 1
ATOM 1758 C C . ASP A 1 221 ? -10.268 -1.817 11.486 1.00 85.88 221 ASP A C 1
ATOM 1760 O O . ASP A 1 221 ? -11.443 -1.681 11.840 1.00 85.88 221 ASP A O 1
ATOM 1764 N N . ILE A 1 222 ? -9.328 -2.236 12.335 1.00 88.88 222 ILE A N 1
ATOM 1765 C CA . ILE A 1 222 ? -9.571 -2.566 13.741 1.00 88.88 222 ILE A CA 1
ATOM 1766 C C . ILE A 1 222 ? -8.856 -1.542 14.610 1.00 88.88 222 ILE A C 1
ATOM 1768 O O . ILE A 1 222 ? -7.627 -1.497 14.669 1.00 88.88 222 ILE A O 1
ATOM 1772 N N . VAL A 1 223 ? -9.633 -0.777 15.372 1.00 92.25 223 VAL A N 1
ATOM 1773 C CA . VAL A 1 223 ? -9.104 0.197 16.323 1.00 92.25 223 VAL A CA 1
ATOM 1774 C C . VAL A 1 223 ? -9.281 -0.294 17.753 1.00 92.25 223 VAL A C 1
ATOM 1776 O O . VAL A 1 223 ? -10.371 -0.671 18.182 1.00 92.25 223 VAL A O 1
ATOM 1779 N N . VAL A 1 224 ? -8.185 -0.266 18.507 1.00 94.06 224 VAL A N 1
ATOM 1780 C CA . VAL A 1 224 ? -8.191 -0.406 19.964 1.00 94.06 224 VAL A CA 1
ATOM 1781 C C . VAL A 1 224 ? -7.972 0.980 20.541 1.00 94.06 224 VAL A C 1
ATOM 1783 O O . VAL A 1 224 ? -7.020 1.658 20.151 1.00 94.06 224 VAL A O 1
ATOM 1786 N N . PHE A 1 225 ? -8.826 1.412 21.457 1.00 94.62 225 PHE A N 1
ATOM 1787 C CA . PHE A 1 225 ? -8.789 2.775 21.980 1.00 94.62 225 PHE A CA 1
ATOM 1788 C C . PHE A 1 225 ? -9.104 2.822 23.474 1.00 94.62 225 PHE A C 1
ATOM 1790 O O . PHE A 1 225 ? -9.659 1.883 24.044 1.00 94.62 225 PHE A O 1
ATOM 1797 N N . ASP A 1 226 ? -8.707 3.918 24.108 1.00 93.88 226 ASP A N 1
ATOM 1798 C CA . ASP A 1 226 ? -9.018 4.221 25.502 1.00 93.88 226 ASP A CA 1
ATOM 1799 C C . ASP A 1 226 ? -10.434 4.810 25.588 1.00 93.88 226 ASP A C 1
ATOM 1801 O O . ASP A 1 226 ? -10.745 5.781 24.897 1.00 93.88 226 ASP A O 1
ATOM 1805 N N . VAL A 1 227 ? -11.311 4.203 26.391 1.00 93.69 227 VAL A N 1
ATOM 1806 C CA . VAL A 1 227 ? -12.747 4.539 26.405 1.00 93.69 227 VAL A CA 1
ATOM 1807 C C . VAL A 1 227 ? -13.004 5.937 26.969 1.00 93.69 227 VAL A C 1
ATOM 1809 O O . VAL A 1 227 ? -13.911 6.624 26.499 1.00 93.69 227 VAL A O 1
ATOM 1812 N N . GLU A 1 228 ? -12.203 6.376 27.942 1.00 92.06 228 GLU A N 1
ATOM 1813 C CA . GLU A 1 228 ? -12.355 7.684 28.586 1.00 92.06 228 GLU A CA 1
ATOM 1814 C C . GLU A 1 228 ? -11.987 8.822 27.628 1.00 92.06 228 GLU A C 1
ATOM 1816 O O . GLU A 1 228 ? -12.689 9.830 27.538 1.00 92.06 228 GLU A O 1
ATOM 1821 N N . THR A 1 229 ? -10.895 8.655 26.884 1.00 93.00 229 THR A N 1
ATOM 1822 C CA . THR A 1 229 ? -10.366 9.694 25.988 1.00 93.00 229 THR A CA 1
ATOM 1823 C C . THR A 1 229 ? -10.801 9.542 24.533 1.00 93.00 229 THR A C 1
ATOM 1825 O O . THR A 1 229 ? -10.570 10.455 23.740 1.00 93.00 229 THR A O 1
ATOM 1828 N N . ALA A 1 230 ? -11.399 8.402 24.174 1.00 94.75 230 ALA A N 1
ATOM 1829 C CA . ALA A 1 230 ? -11.687 7.965 22.807 1.00 94.75 230 ALA A CA 1
ATOM 1830 C C . ALA A 1 230 ? -10.451 7.870 21.891 1.00 94.75 230 ALA A C 1
ATOM 1832 O O . ALA A 1 230 ? -10.593 7.739 20.676 1.00 94.75 230 ALA A O 1
ATOM 1833 N N . ARG A 1 231 ? -9.229 7.951 22.432 1.00 93.81 231 ARG A N 1
ATOM 1834 C CA . ARG A 1 231 ? -8.008 8.011 21.622 1.00 93.81 231 ARG A CA 1
ATOM 1835 C C . ARG A 1 231 ? -7.573 6.613 21.174 1.00 93.81 231 ARG A C 1
ATOM 1837 O O . ARG A 1 231 ? -7.391 5.746 22.037 1.00 93.81 231 ARG A O 1
ATOM 1844 N N . PRO A 1 232 ? -7.334 6.395 19.867 1.00 92.69 232 PRO A N 1
ATOM 1845 C CA . PRO A 1 232 ? -6.688 5.183 19.374 1.00 92.69 232 PRO A CA 1
ATOM 1846 C C . PRO A 1 232 ? -5.335 4.933 20.053 1.00 92.69 232 PRO A C 1
ATOM 1848 O O . PRO A 1 232 ? -4.547 5.859 20.263 1.00 92.69 232 PRO A O 1
ATOM 1851 N N . LEU A 1 233 ? -5.045 3.675 20.386 1.00 87.94 233 LEU A N 1
ATOM 1852 C CA . LEU A 1 233 ? -3.738 3.277 20.899 1.00 87.94 233 LEU A CA 1
ATOM 1853 C C . LEU A 1 233 ? -2.745 3.086 19.753 1.00 87.94 233 LEU A C 1
ATOM 1855 O O . LEU A 1 233 ? -3.023 2.429 18.752 1.00 87.94 233 LEU A O 1
ATOM 1859 N N . SER A 1 234 ? -1.527 3.585 19.950 1.00 85.44 234 SER A N 1
ATOM 1860 C CA . SER A 1 234 ? -0.401 3.272 19.071 1.00 85.44 234 SER A CA 1
ATOM 1861 C C . SER A 1 234 ? 0.024 1.804 19.195 1.00 85.44 234 SER A C 1
ATOM 1863 O O . SER A 1 234 ? -0.147 1.170 20.240 1.00 85.44 234 SER A O 1
ATOM 1865 N N . LYS A 1 235 ? 0.695 1.276 18.162 1.00 80.81 235 LYS A N 1
ATOM 1866 C CA . LYS A 1 235 ? 1.292 -0.074 18.185 1.00 80.81 235 LYS A CA 1
ATOM 1867 C C . LYS A 1 235 ? 2.177 -0.307 19.412 1.00 80.81 235 LYS A C 1
ATOM 1869 O O . LYS A 1 235 ? 2.131 -1.377 20.009 1.00 80.81 235 LYS A O 1
ATOM 1874 N N . LYS A 1 236 ? 2.943 0.710 19.821 1.00 83.38 236 LYS A N 1
ATOM 1875 C CA . LYS A 1 236 ? 3.789 0.646 21.015 1.00 83.38 236 LYS A CA 1
ATOM 1876 C C . LYS A 1 236 ? 2.957 0.427 22.281 1.00 83.38 236 LYS A C 1
ATOM 1878 O O . LYS A 1 236 ? 3.240 -0.494 23.035 1.00 83.38 236 LYS A O 1
ATOM 1883 N N . GLN A 1 237 ? 1.894 1.208 22.472 1.00 85.56 237 GLN A N 1
ATOM 1884 C CA . GLN A 1 237 ? 0.992 1.067 23.625 1.00 85.56 237 GLN A CA 1
ATOM 1885 C C . GLN A 1 237 ? 0.223 -0.265 23.628 1.00 85.56 237 GLN A C 1
ATOM 1887 O O . GLN A 1 237 ? -0.173 -0.747 24.690 1.00 85.56 237 GLN A O 1
ATOM 1892 N N . LEU A 1 238 ? -0.003 -0.857 22.451 1.00 86.88 238 LEU A N 1
ATOM 1893 C CA . LEU A 1 238 ? -0.599 -2.189 22.316 1.00 86.88 238 LEU A CA 1
ATOM 1894 C C . LEU A 1 238 ? 0.383 -3.318 22.634 1.00 86.88 238 LEU A C 1
ATOM 1896 O O . LEU A 1 238 ? -0.029 -4.340 23.175 1.00 86.88 238 LEU A O 1
ATOM 1900 N N . ALA A 1 239 ? 1.666 -3.133 22.326 1.00 84.00 239 ALA A N 1
ATOM 1901 C CA . ALA A 1 239 ? 2.719 -4.104 22.617 1.00 84.00 239 ALA A CA 1
ATOM 1902 C C . ALA A 1 239 ? 3.197 -4.065 24.082 1.00 84.00 239 ALA A C 1
ATOM 1904 O O . ALA A 1 239 ? 3.826 -5.013 24.555 1.00 84.00 239 ALA A O 1
ATOM 1905 N N . GLU A 1 240 ? 2.923 -2.978 24.807 1.00 85.81 240 GLU A N 1
ATOM 1906 C CA . GLU A 1 240 ? 3.302 -2.824 26.210 1.00 85.81 240 GLU A CA 1
ATOM 1907 C C . GLU A 1 240 ? 2.493 -3.761 27.124 1.00 85.81 240 GLU A C 1
ATOM 1909 O O . GLU A 1 240 ? 1.270 -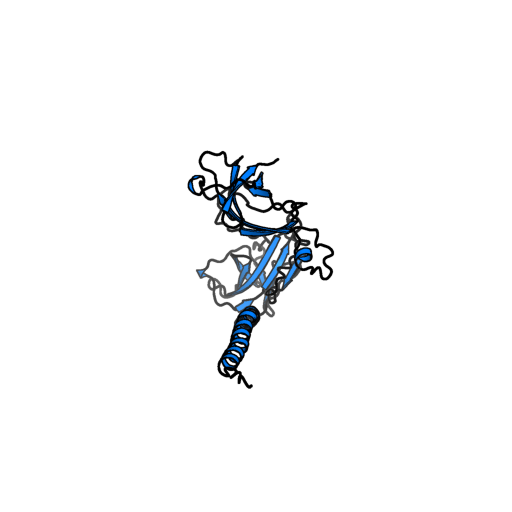3.668 27.238 1.00 85.81 240 GLU A O 1
ATOM 1914 N N . ILE A 1 241 ? 3.204 -4.654 27.820 1.00 82.38 241 ILE A N 1
ATOM 1915 C CA . ILE A 1 241 ? 2.633 -5.522 28.854 1.00 82.38 241 ILE A CA 1
ATOM 1916 C C . ILE A 1 241 ? 2.706 -4.799 30.199 1.00 82.38 241 ILE A C 1
ATOM 1918 O O . ILE A 1 241 ? 3.792 -4.545 30.727 1.00 82.38 241 ILE A O 1
ATOM 1922 N N . ASP A 1 242 ? 1.546 -4.527 30.789 1.00 82.12 242 ASP A N 1
ATOM 1923 C CA . ASP A 1 242 ? 1.442 -3.984 32.140 1.00 82.12 242 ASP A CA 1
ATOM 1924 C C . ASP A 1 242 ? 1.548 -5.097 33.195 1.00 82.12 242 ASP A C 1
ATOM 1926 O O . ASP A 1 242 ? 0.560 -5.611 33.718 1.00 82.12 242 ASP A O 1
ATOM 1930 N N . TRP A 1 243 ? 2.784 -5.489 33.504 1.00 85.56 243 TRP A N 1
ATOM 1931 C CA . TRP A 1 243 ? 3.081 -6.564 34.458 1.00 85.56 243 TRP A CA 1
ATOM 1932 C C . TRP A 1 243 ? 2.593 -6.298 35.887 1.00 85.56 243 TRP A C 1
ATOM 1934 O O . TRP A 1 243 ? 2.394 -7.247 36.645 1.00 85.56 243 TRP A O 1
ATOM 1944 N N . LEU A 1 244 ? 2.455 -5.027 36.278 1.00 88.25 244 LEU A N 1
ATOM 1945 C CA . LEU A 1 244 ? 2.140 -4.620 37.651 1.00 88.25 244 LEU A CA 1
ATOM 1946 C C . LEU A 1 244 ? 0.699 -4.117 37.812 1.00 88.25 244 LEU A C 1
ATOM 1948 O O . LEU A 1 244 ? 0.299 -3.805 38.932 1.00 88.25 244 LEU A O 1
ATOM 1952 N N . GLY A 1 245 ? -0.078 -4.050 36.727 1.00 82.75 245 GLY A N 1
ATOM 1953 C CA . GLY A 1 245 ? -1.447 -3.536 36.747 1.00 82.75 245 GLY A CA 1
ATOM 1954 C C . GLY A 1 245 ? -1.526 -2.023 36.981 1.00 82.75 245 GLY A C 1
ATOM 1955 O O . GLY A 1 245 ? -2.535 -1.537 37.496 1.00 82.75 245 GLY A O 1
ATOM 1956 N N . ALA A 1 246 ? -0.473 -1.274 36.643 1.00 83.62 246 ALA A N 1
ATOM 1957 C CA . ALA A 1 246 ? -0.418 0.180 36.789 1.00 83.62 246 ALA A CA 1
ATOM 1958 C C . ALA A 1 246 ? -1.405 0.931 35.874 1.00 83.62 246 ALA A C 1
ATOM 1960 O O . ALA A 1 246 ? -1.559 2.139 36.019 1.00 83.62 246 ALA A O 1
ATOM 1961 N N . GLN A 1 247 ? -2.025 0.249 34.912 1.00 78.94 247 GLN A N 1
ATOM 1962 C CA . GLN A 1 247 ? -3.044 0.749 33.987 1.00 78.94 247 GLN A CA 1
ATOM 1963 C C . GLN A 1 247 ? -4.375 -0.003 34.157 1.00 78.94 247 GLN A C 1
ATOM 1965 O O . GLN A 1 247 ? -5.194 -0.020 33.243 1.00 78.94 247 GLN A O 1
ATOM 1970 N N . SER A 1 248 ? -4.586 -0.665 35.301 1.00 79.06 248 SER A N 1
ATOM 1971 C CA . SER A 1 248 ? -5.807 -1.441 35.581 1.00 79.06 248 SER A CA 1
ATOM 1972 C C . SER A 1 248 ? -7.085 -0.598 35.659 1.00 79.06 248 SER A C 1
ATOM 1974 O O . SER A 1 248 ? -8.180 -1.144 35.563 1.00 79.06 248 SER A O 1
ATOM 1976 N N . ASP A 1 249 ? -6.945 0.714 35.822 1.00 80.81 249 ASP A N 1
ATOM 1977 C CA . ASP A 1 249 ? -8.011 1.710 35.796 1.00 80.81 249 ASP A CA 1
ATOM 1978 C C . ASP A 1 249 ? -8.381 2.174 34.379 1.00 80.81 249 ASP A C 1
ATOM 1980 O O . ASP A 1 249 ? -9.443 2.767 34.197 1.00 80.81 249 ASP A O 1
ATOM 1984 N N . LYS A 1 250 ? -7.550 1.881 33.371 1.00 82.56 250 LYS A N 1
ATOM 1985 C CA . LYS A 1 250 ? -7.813 2.262 31.982 1.00 82.56 250 LYS A CA 1
ATOM 1986 C C . LYS A 1 250 ? -8.636 1.210 31.264 1.00 82.56 250 LYS A C 1
ATOM 1988 O O . LYS A 1 250 ? -8.154 0.125 30.934 1.00 82.56 250 LYS A O 1
ATOM 1993 N N . GLU A 1 251 ? -9.874 1.569 30.964 1.00 91.75 251 GLU A N 1
ATOM 1994 C CA . GLU A 1 251 ? -10.753 0.758 30.137 1.00 91.75 251 GLU A CA 1
ATOM 1995 C C . GLU A 1 251 ? -10.405 0.941 28.653 1.00 91.75 251 GLU A C 1
ATOM 1997 O O . GLU A 1 251 ? -10.284 2.060 28.149 1.00 91.75 251 GLU A O 1
ATOM 2002 N N . ARG A 1 252 ? -10.227 -0.181 27.950 1.00 92.88 252 ARG A N 1
ATOM 2003 C CA . ARG A 1 252 ? -9.994 -0.219 26.504 1.00 92.88 252 ARG A CA 1
ATOM 2004 C C . ARG A 1 252 ? -11.166 -0.908 25.828 1.00 92.88 252 ARG A C 1
ATOM 2006 O O . ARG A 1 252 ? -11.658 -1.909 26.347 1.00 92.88 252 ARG A O 1
ATOM 2013 N N . ASP A 1 253 ? -11.538 -0.427 24.652 1.00 95.06 253 ASP A N 1
ATOM 2014 C CA . ASP A 1 253 ? -12.517 -1.084 23.784 1.00 95.06 253 ASP A CA 1
ATOM 2015 C C . ASP A 1 253 ? -11.912 -1.344 22.396 1.00 95.06 253 ASP A C 1
ATOM 2017 O O . ASP A 1 253 ? -10.855 -0.805 22.043 1.00 95.06 253 ASP A O 1
ATOM 2021 N N . VAL A 1 254 ? -12.553 -2.234 21.640 1.00 94.88 254 VAL A N 1
ATOM 2022 C CA . VAL A 1 254 ? -12.126 -2.664 20.308 1.00 94.88 254 VAL A CA 1
ATOM 2023 C C . VAL A 1 254 ? -13.283 -2.535 19.333 1.00 94.88 254 VAL A C 1
ATOM 2025 O O . VAL A 1 254 ? -14.325 -3.182 19.483 1.00 94.88 254 VAL A O 1
ATOM 2028 N N . TRP A 1 255 ? -13.090 -1.716 18.307 1.00 96.75 255 TRP A N 1
ATOM 2029 C CA . TRP A 1 255 ? -14.052 -1.541 17.227 1.00 96.75 255 TRP A CA 1
ATOM 2030 C C . TRP A 1 255 ? -13.453 -2.040 15.918 1.00 96.75 255 TRP A C 1
ATOM 2032 O O . TRP A 1 255 ? -12.427 -1.546 15.459 1.00 96.75 255 TRP A O 1
ATOM 2042 N N . ASN A 1 256 ? -14.114 -3.029 15.326 1.00 95.00 256 ASN A N 1
ATOM 2043 C CA . ASN A 1 256 ? -13.897 -3.473 13.960 1.00 95.00 256 ASN A CA 1
ATOM 2044 C C . ASN A 1 256 ? -14.843 -2.689 13.045 1.00 95.00 256 ASN A C 1
ATOM 2046 O O . ASN A 1 256 ? -16.060 -2.894 13.112 1.00 95.00 256 ASN A O 1
ATOM 2050 N N . TYR A 1 257 ? -14.278 -1.778 12.259 1.00 94.38 257 TYR A N 1
ATOM 2051 C CA . TYR A 1 257 ? -14.985 -0.979 11.269 1.00 94.38 257 TYR A CA 1
ATOM 2052 C C . TYR A 1 257 ? -15.066 -1.742 9.949 1.00 94.38 257 TYR A C 1
ATOM 2054 O O . TYR A 1 257 ? -14.036 -2.079 9.372 1.00 94.38 257 TYR A O 1
ATOM 2062 N N . GLY A 1 258 ? -16.286 -1.979 9.472 1.00 92.75 258 GLY A N 1
ATOM 2063 C CA . GLY A 1 258 ? -16.550 -2.652 8.201 1.00 92.75 258 GLY A CA 1
ATOM 2064 C C . GLY A 1 258 ? -17.104 -1.703 7.142 1.00 92.75 258 GLY A C 1
ATOM 2065 O O . GLY A 1 258 ? -16.550 -0.630 6.877 1.00 92.75 258 GLY A O 1
ATOM 2066 N N . GLU A 1 259 ? -18.221 -2.114 6.547 1.00 93.75 259 GLU A N 1
ATOM 2067 C CA . GLU A 1 259 ? -18.883 -1.417 5.447 1.00 93.75 259 GLU A CA 1
ATOM 2068 C C . GLU A 1 259 ? -19.531 -0.090 5.881 1.00 93.75 259 GLU A C 1
ATOM 2070 O O . GLU A 1 259 ? -20.127 0.036 6.955 1.00 93.75 259 GLU A O 1
ATOM 2075 N N . VAL A 1 260 ? -19.470 0.906 4.998 1.00 95.12 260 VAL A N 1
ATOM 2076 C CA . VAL A 1 260 ? -20.171 2.187 5.101 1.00 95.12 260 VAL A CA 1
ATOM 2077 C C . VAL A 1 260 ? -21.201 2.264 3.982 1.00 95.12 260 VAL A C 1
ATOM 2079 O O . VAL A 1 260 ? -20.885 2.077 2.810 1.00 95.12 260 VAL A O 1
ATOM 2082 N N . SER A 1 261 ? -22.444 2.569 4.337 1.00 94.00 261 SER A N 1
ATOM 2083 C CA . SER A 1 261 ? -23.578 2.626 3.414 1.00 94.00 261 SER A CA 1
ATOM 2084 C C . SER A 1 261 ? -24.406 3.890 3.624 1.00 94.00 261 SER A C 1
ATOM 2086 O O . SER A 1 261 ? -24.413 4.496 4.698 1.00 94.00 261 SER A O 1
ATOM 2088 N N . ARG A 1 262 ? -25.161 4.284 2.601 1.00 94.88 262 ARG A N 1
ATOM 2089 C CA . ARG A 1 262 ? -26.212 5.300 2.736 1.00 94.88 262 ARG A CA 1
ATOM 2090 C C . ARG A 1 262 ? -27.347 4.773 3.611 1.00 94.88 262 ARG A C 1
ATOM 2092 O O . ARG A 1 262 ? -27.518 3.566 3.769 1.00 94.88 262 ARG A O 1
ATOM 2099 N N . ILE A 1 263 ? -28.169 5.678 4.129 1.00 96.12 263 ILE A N 1
ATOM 2100 C CA . ILE A 1 263 ? -29.420 5.337 4.814 1.00 96.12 263 ILE A CA 1
ATOM 2101 C C . ILE A 1 263 ? -30.586 5.694 3.891 1.00 96.12 263 ILE A C 1
ATOM 2103 O O . ILE A 1 263 ? -30.610 6.770 3.290 1.00 96.12 263 ILE A O 1
ATOM 2107 N N . GLN A 1 264 ? -31.557 4.793 3.747 1.00 91.31 264 GLN A N 1
ATOM 2108 C CA . GLN A 1 264 ? -32.731 5.028 2.906 1.00 91.31 264 GLN A CA 1
ATOM 2109 C C . GLN A 1 264 ? -33.514 6.250 3.395 1.00 91.31 264 GLN A C 1
ATOM 2111 O O . GLN A 1 264 ? -33.997 6.278 4.524 1.00 91.31 264 GLN A O 1
ATOM 2116 N N . GLY A 1 265 ? -33.683 7.240 2.518 1.00 88.94 265 GLY A N 1
ATOM 2117 C CA . GLY A 1 265 ? -34.455 8.447 2.819 1.00 88.94 265 GLY A CA 1
ATOM 2118 C C . GLY A 1 265 ? -33.734 9.490 3.680 1.00 88.94 265 GLY A C 1
ATOM 2119 O O . GLY A 1 265 ? -34.365 10.490 4.017 1.00 88.94 265 GLY A O 1
ATOM 2120 N N . SER A 1 266 ? -32.448 9.296 3.996 1.00 90.12 266 SER A N 1
ATOM 2121 C CA . SER A 1 266 ? -31.610 10.299 4.668 1.00 90.12 266 SER A CA 1
ATOM 2122 C C . SER A 1 266 ? -30.676 11.013 3.688 1.00 90.12 266 SER A C 1
ATOM 2124 O O . SER A 1 266 ? -30.360 10.505 2.610 1.00 90.12 266 SER A O 1
ATOM 2126 N N . ASP A 1 267 ? -30.228 12.204 4.083 1.00 88.69 267 ASP A N 1
ATOM 2127 C CA . ASP A 1 267 ? -29.211 12.970 3.367 1.00 88.69 267 ASP A CA 1
ATOM 2128 C C . ASP A 1 267 ? -27.808 12.398 3.671 1.00 88.69 267 ASP A C 1
ATOM 2130 O O . ASP A 1 267 ? -27.391 12.427 4.835 1.00 88.69 267 ASP A O 1
ATOM 2134 N N . PRO A 1 268 ? -27.069 11.884 2.668 1.00 81.50 268 PRO A N 1
ATOM 2135 C CA . PRO A 1 268 ? -25.723 11.335 2.854 1.00 81.50 268 PRO A CA 1
ATOM 2136 C C . PRO A 1 268 ? -24.701 12.370 3.340 1.00 81.50 268 PRO A C 1
ATOM 2138 O O . PRO A 1 268 ? -23.678 11.969 3.884 1.00 81.50 268 PRO A O 1
ATOM 2141 N N . ASP A 1 269 ? -24.964 13.672 3.173 1.00 86.50 269 ASP A N 1
ATOM 2142 C CA . ASP A 1 269 ? -24.108 14.743 3.696 1.00 86.50 269 ASP A CA 1
ATOM 2143 C C . ASP A 1 269 ? -24.345 15.009 5.190 1.00 86.50 269 ASP A C 1
ATOM 2145 O O . ASP A 1 269 ? -23.696 15.883 5.770 1.00 86.50 269 ASP A O 1
ATOM 2149 N N . GLN A 1 270 ? -25.297 14.306 5.811 1.00 92.94 270 GLN A N 1
ATOM 2150 C CA . GLN A 1 270 ? -25.663 14.441 7.222 1.00 92.94 270 GLN A CA 1
ATOM 2151 C C . GLN A 1 270 ? -25.545 13.118 7.971 1.00 92.94 270 GLN A C 1
ATOM 2153 O O . GLN A 1 270 ? -25.066 13.100 9.105 1.00 92.94 270 GLN A O 1
ATOM 2158 N N . GLU A 1 271 ? -25.984 12.016 7.363 1.00 96.38 271 GLU A N 1
ATOM 2159 C CA . GLU A 1 271 ? -26.116 10.731 8.039 1.00 96.38 271 GLU A CA 1
ATOM 2160 C C . GLU A 1 271 ? -25.695 9.563 7.148 1.00 96.38 271 GLU A C 1
ATOM 2162 O O . GLU A 1 271 ? -26.120 9.442 5.999 1.00 96.38 271 GLU A O 1
ATOM 2167 N N . LEU A 1 272 ? -24.898 8.664 7.724 1.00 96.69 272 LEU A N 1
ATOM 2168 C CA . LEU A 1 272 ? -24.410 7.442 7.091 1.00 96.69 272 LEU A CA 1
ATOM 2169 C C . LEU A 1 272 ? -24.608 6.245 8.024 1.00 96.69 272 LEU A C 1
ATOM 2171 O O . LEU A 1 272 ? -24.691 6.395 9.242 1.00 96.69 272 LEU A O 1
ATOM 2175 N N . ALA A 1 273 ? -24.666 5.048 7.455 1.00 97.62 273 ALA A N 1
ATOM 2176 C CA . ALA A 1 273 ? -24.590 3.799 8.196 1.00 97.62 273 ALA A CA 1
ATOM 2177 C C . ALA A 1 273 ? -23.152 3.280 8.157 1.00 97.62 273 ALA A C 1
ATOM 2179 O O . ALA A 1 273 ? -22.549 3.249 7.089 1.00 97.62 273 ALA A O 1
ATOM 2180 N N . VAL A 1 274 ? -22.617 2.843 9.293 1.00 97.31 274 VAL A N 1
ATOM 2181 C CA . VAL A 1 274 ? -21.306 2.185 9.374 1.00 97.31 274 VAL A CA 1
ATOM 2182 C C . VAL A 1 274 ? -21.412 0.904 10.182 1.00 97.31 274 VAL A C 1
ATOM 2184 O O . VAL A 1 274 ? -22.041 0.874 11.242 1.00 97.31 274 VAL A O 1
ATOM 2187 N N . GLU A 1 275 ? -20.823 -0.169 9.683 1.00 97.31 275 GLU A N 1
ATOM 2188 C CA . GLU A 1 275 ? -20.747 -1.435 10.389 1.00 97.31 275 GLU A CA 1
ATOM 2189 C C . GLU A 1 275 ? -19.669 -1.378 11.474 1.00 97.31 275 GLU A C 1
ATOM 2191 O O . GLU A 1 275 ? -18.493 -1.174 11.187 1.00 97.31 275 GLU A O 1
ATOM 2196 N N . ILE A 1 276 ? -20.073 -1.603 12.727 1.00 97.50 276 ILE A N 1
ATOM 2197 C CA . ILE A 1 276 ? -19.167 -1.739 13.869 1.00 97.50 276 ILE A CA 1
ATOM 2198 C C . ILE A 1 276 ? -19.404 -3.091 14.526 1.00 97.50 276 ILE A C 1
ATOM 2200 O O . ILE A 1 276 ? -20.500 -3.354 15.034 1.00 97.50 276 ILE A O 1
ATOM 2204 N N . ASN A 1 277 ? -18.368 -3.928 14.578 1.00 95.00 277 ASN A N 1
ATOM 2205 C CA . ASN A 1 277 ? -18.409 -5.244 15.224 1.00 95.00 277 ASN A CA 1
ATOM 2206 C C . ASN A 1 277 ? -19.577 -6.124 14.722 1.00 95.00 277 ASN A C 1
ATOM 2208 O O . ASN A 1 277 ? -20.248 -6.787 15.517 1.00 95.00 277 ASN A O 1
ATOM 2212 N N . GLY A 1 278 ? -19.847 -6.113 13.411 1.00 92.19 278 GLY A N 1
ATOM 2213 C CA . GLY A 1 278 ? -20.912 -6.920 12.803 1.00 92.19 278 GLY A CA 1
ATOM 2214 C C . GLY A 1 278 ? -22.320 -6.331 12.934 1.00 92.19 278 GLY A C 1
ATOM 2215 O O . GLY A 1 278 ? -23.310 -7.054 12.832 1.00 92.19 278 GLY A O 1
ATOM 2216 N N . SER A 1 279 ? -22.458 -5.050 13.285 1.00 95.19 279 SER A N 1
ATOM 2217 C CA . SER A 1 279 ? -23.757 -4.377 13.391 1.00 95.19 279 SER A CA 1
ATOM 2218 C C . SER A 1 279 ? -23.685 -2.957 12.852 1.00 95.19 279 SER A C 1
ATOM 2220 O O . SER A 1 279 ? -22.863 -2.161 13.303 1.00 95.19 279 SER A O 1
ATOM 2222 N N . TYR A 1 280 ? -24.609 -2.615 11.959 1.00 97.75 280 TYR A N 1
ATOM 2223 C CA . TYR A 1 280 ? -24.732 -1.265 11.427 1.00 97.75 280 TYR A CA 1
ATOM 2224 C C . TYR A 1 280 ? -25.190 -0.263 12.490 1.00 97.75 280 TYR A C 1
ATOM 2226 O O . TYR A 1 280 ? -26.140 -0.500 13.245 1.00 97.75 280 TYR A O 1
ATOM 2234 N N . ARG A 1 281 ? -24.506 0.880 12.533 1.00 98.00 281 ARG A N 1
ATOM 2235 C CA . ARG A 1 281 ? -24.769 2.010 13.423 1.00 98.00 281 ARG A CA 1
ATOM 2236 C C . ARG A 1 281 ? -24.947 3.291 12.627 1.00 98.00 281 ARG A C 1
ATOM 2238 O O . ARG A 1 281 ? -24.327 3.467 11.581 1.00 98.00 281 ARG A O 1
ATOM 2245 N N . LEU A 1 282 ? -25.773 4.192 13.147 1.00 98.00 282 LEU A N 1
ATOM 2246 C CA . LEU A 1 282 ? -25.915 5.538 12.604 1.00 98.00 282 LEU A CA 1
ATOM 2247 C C . LEU A 1 282 ? -24.654 6.348 12.905 1.00 98.00 282 LEU A C 1
ATOM 2249 O O . LEU A 1 282 ? -24.240 6.440 14.063 1.00 98.00 282 LEU A O 1
ATOM 2253 N N . ALA A 1 283 ? -24.103 6.992 11.888 1.00 97.94 283 ALA A N 1
ATOM 2254 C CA . ALA A 1 283 ? -23.062 7.992 12.005 1.00 97.94 283 ALA A CA 1
ATOM 2255 C C . ALA A 1 283 ? -23.593 9.346 11.534 1.00 97.94 283 ALA A C 1
ATOM 2257 O O . ALA A 1 283 ? -24.203 9.442 10.470 1.00 97.94 283 ALA A O 1
ATOM 2258 N N . ARG A 1 284 ? -23.366 10.393 12.330 1.00 97.75 284 ARG A N 1
ATOM 2259 C CA . ARG A 1 284 ? -23.806 11.757 12.018 1.00 97.75 284 ARG A CA 1
ATOM 2260 C C . ARG A 1 284 ? -22.624 12.636 11.692 1.00 97.75 284 ARG A C 1
ATOM 2262 O O . ARG A 1 284 ? -21.599 12.561 12.369 1.00 97.75 284 ARG A O 1
ATOM 2269 N N . ARG A 1 285 ? -22.788 13.501 10.700 1.00 96.12 285 ARG A N 1
ATOM 2270 C CA . ARG A 1 285 ? -21.787 14.502 10.371 1.00 96.12 285 ARG A CA 1
ATOM 2271 C C . ARG A 1 285 ? -21.536 15.413 11.570 1.00 96.12 285 ARG A C 1
ATOM 2273 O O . ARG A 1 285 ? -22.463 15.821 12.268 1.00 96.12 285 ARG A O 1
ATOM 2280 N N . ILE A 1 286 ? -20.268 15.730 11.777 1.00 93.88 286 ILE A N 1
ATOM 2281 C CA . ILE A 1 286 ? -19.797 16.699 12.760 1.00 93.88 286 ILE A CA 1
ATOM 2282 C C . ILE A 1 286 ? -18.935 17.752 12.061 1.00 93.88 286 ILE A C 1
ATOM 2284 O O . ILE A 1 286 ? -18.343 17.481 11.012 1.00 93.88 286 ILE A O 1
ATOM 2288 N N . GLU A 1 287 ? -18.901 18.951 12.638 1.00 79.62 287 GLU A N 1
ATOM 2289 C CA . GLU A 1 287 ? -18.063 20.065 12.174 1.00 79.62 287 GLU A CA 1
ATOM 2290 C C . GLU A 1 287 ? -16.593 19.912 12.605 1.00 79.62 287 GLU A C 1
ATOM 2292 O O . GLU A 1 287 ? -16.317 19.374 13.707 1.00 79.62 287 GLU A O 1
#

Radius of gyration: 26.98 Å; Cα contacts (8 Å, |Δi|>4): 514; chains: 1; bounding box: 62×72×85 Å

Secondary structure (DSSP, 8-state):
--------THHHHHHHHHHHHHHHHHHHHTTHHHHHHHHHHHHHTTSEEEEE-SS-TTEEEETTEEEEEEEEEPPGGGEEEEEEEEEEEEEE-TTS-EEEEEESTTTTSS---S-TTT--TT-EEEEEEEEEEESSSTT-EEEEETTEEEEEEEGGG--TTPPBPP-----S-TT--S-----EE-SS-TTEEEETTEEEEEEEEEPPGGGEEEEEEEEEEEEEEETTT-PBPPHHHHH---TT-TTTT--EEEEEEEEEEEETTS-TTTEEEEEETTEEEEEEEE-

Foldseek 3Di:
DDDDDPDDPVVVVVVVVVVVVVVVVVVVVVCVLVVVLVVLCVVCVQAFEKEADPPHNQWIDGPPFIKGWFQDFDDPVQFADFHHWHQKKFKAAQVQTTPDMDRRSPPSPPPPPVDPVVPDPRIAIKTWTTKTAGNVDRQWIWIDIQPTITIIHGPVPDDPPTHTDGDDHRPPDPPPPDLQFPWEADQAARQWIGGSNFIWGWDPAFDDPVFFDAWRAWHQDKFKAFPVRRHTDDPVRVPDDPPPCPCVVTDIDMWGWTTKTDTPPDDPCAWIWIDTPNTTTIIGTDD

Nearest PDB structures (foldseek):
  5xhb-assembly1_A  TM=4.631E-01  e=3.098E-16  Lactococcus lactis subsp. lactis
  2n2e-assembly1_A  TM=8.858E-01  e=5.644E-09  Lactococcus lactis subsp. lactis
  2lvl-assembly1_A  TM=7.283E-01  e=1.459E-06  Bacillus subtilis
  2n32-assembly1_A  TM=7.717E-01  e=7.316E-05  Lactococcus lactis subsp. lactis
  5lug-assembly2_D  TM=1.466E-01  e=8.995E-01  Homo sapiens

Sequence (287 aa):
MHHNRVMNKKSRIQQWLRIPALLLATVLLCSGCSTFEALTRYYARDKIHCQLTYPDIQHFSCGDITYAITAQRAEDEQVGDWIGYIRQLVVVDKTGKVVAYQDATTMYDSD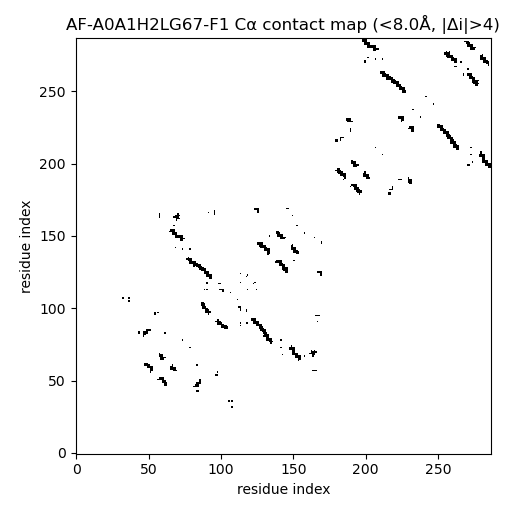LAVDGEQKQPGNHTVQFFNVYRDHGESTALLVDIGNQRYRAVDERQLDPGSELYTPQPLAQDASSDSHEASLRLDPENAYVFYAYGQRYAVTNEKLGDRQLGELIGGIDDIVVFDVETARPLSKKQLAEIDWLGAQSDKERDVWNYGEVSRIQGSDPDQELAVEINGSYRLARRIE